Protein AF-0000000082404804 (afdb_homodimer)

Secondary structure (DSSP, 8-state):
--HHHHHHHHHHHHHHHHHHHHHTT-GGG-S-EE-SS-EEE---STT---EESB--TT-SS-SB-TTTHHHHHHT-HHHHHHHHHHHHHHHHHHHHHHHHHHHTTPPPPHHHHHHHHHHHGGGTTSTT--GGG--/--HHHHHHHHHHHHHHHHHHHHHTT-GGG-S-EE-SS-EEE---STT---EESB--TT-SS-SB-TTTHHHHHHT-HHHHHHHHHHHHHHHHHHHHHHHHHHHTTPPPPHHHHHHHHHHHGGGTTSTT--GGG--

Nearest PDB structures (foldseek):
  8d9p-assembly1_A  TM=4.720E-01  e=6.590E+00  synthetic construct
  8b41-assembly1_F  TM=4.162E-01  e=7.863E+00  Mus musculus
  5diz-assembly2_B  TM=4.071E-01  e=8.846E+00  Arabidopsis thaliana
  8d9p-assembly1_A  TM=4.722E-01  e=6.590E+00  synthetic construct
  8b41-assembly1_F  TM=4.164E-01  e=7.863E+00  Mus musculus

Structure (mmCIF, N/CA/C/O backbone):
data_AF-0000000082404804-model_v1
#
loop_
_entity.id
_entity.type
_entity.pdbx_description
1 polymer 'Uncharacterized protein'
#
loop_
_atom_site.group_PDB
_atom_site.id
_atom_site.type_symbol
_atom_site.label_atom_id
_atom_site.label_alt_id
_atom_site.label_comp_id
_atom_site.label_asym_id
_atom_site.label_entity_id
_atom_site.label_seq_id
_atom_site.pdbx_PDB_ins_code
_atom_site.Cartn_x
_atom_site.Cartn_y
_atom_site.Cartn_z
_atom_site.occupancy
_atom_site.B_iso_or_equiv
_atom_site.auth_seq_id
_atom_site.auth_comp_id
_atom_site.auth_asym_id
_atom_site.auth_atom_id
_atom_site.pdbx_PDB_model_num
ATOM 1 N N . MET A 1 1 ? -13.297 -13.742 -15.742 1 82.06 1 MET A N 1
ATOM 2 C CA . MET A 1 1 ? -12.812 -13 -14.578 1 82.06 1 MET A CA 1
ATOM 3 C C . MET A 1 1 ? -13.57 -13.406 -13.32 1 82.06 1 MET A C 1
ATOM 5 O O . MET A 1 1 ? -14.797 -13.508 -13.336 1 82.06 1 MET A O 1
ATOM 9 N N . SER A 1 2 ? -12.797 -13.633 -12.344 1 88.12 2 SER A N 1
ATOM 10 C CA . SER A 1 2 ? -13.406 -14.07 -11.094 1 88.12 2 SER A CA 1
ATOM 11 C C . SER A 1 2 ? -13.961 -12.883 -10.305 1 88.12 2 SER A C 1
ATOM 13 O O . SER A 1 2 ? -13.625 -11.734 -10.594 1 88.12 2 SER A O 1
ATOM 15 N N . ASP A 1 3 ? -14.758 -13.188 -9.32 1 93.69 3 ASP A N 1
ATOM 16 C CA . ASP A 1 3 ? -15.359 -12.148 -8.492 1 93.69 3 ASP A CA 1
ATOM 17 C C . ASP A 1 3 ? -14.289 -11.383 -7.711 1 93.69 3 ASP A C 1
ATOM 19 O O . ASP A 1 3 ? -14.359 -10.156 -7.586 1 93.69 3 ASP A O 1
ATOM 23 N N . VAL A 1 4 ? -13.32 -12.055 -7.246 1 97.5 4 VAL A N 1
ATOM 24 C CA . VAL A 1 4 ? -12.289 -11.391 -6.449 1 97.5 4 VAL A CA 1
ATOM 25 C C . VAL A 1 4 ? -11.438 -10.5 -7.348 1 97.5 4 VAL A C 1
ATOM 27 O O . VAL A 1 4 ? -10.992 -9.43 -6.93 1 97.5 4 VAL A O 1
ATOM 30 N N . THR A 1 5 ? -11.219 -10.961 -8.578 1 97.94 5 THR A N 1
ATOM 31 C CA . THR A 1 5 ? -10.445 -10.141 -9.5 1 97.94 5 THR A CA 1
ATOM 32 C C . THR A 1 5 ? -11.203 -8.852 -9.836 1 97.94 5 THR A C 1
ATOM 34 O O . THR A 1 5 ? -10.609 -7.773 -9.883 1 97.94 5 THR A O 1
ATOM 37 N N . ALA A 1 6 ? -12.461 -8.953 -10.031 1 98.12 6 ALA A N 1
ATOM 38 C CA . ALA A 1 6 ? -13.281 -7.773 -10.297 1 98.12 6 ALA A CA 1
ATOM 39 C C . ALA A 1 6 ? -13.25 -6.812 -9.109 1 98.12 6 ALA A C 1
ATOM 41 O O . ALA A 1 6 ? -13.125 -5.598 -9.289 1 98.12 6 ALA A O 1
ATOM 42 N N . PHE A 1 7 ? -13.375 -7.387 -7.926 1 98.75 7 PHE A N 1
ATOM 43 C CA . PHE A 1 7 ? -13.305 -6.602 -6.703 1 98.75 7 PHE A CA 1
ATOM 44 C C . PHE A 1 7 ? -11.969 -5.875 -6.605 1 98.75 7 PHE A C 1
ATOM 46 O O . PHE A 1 7 ? -11.93 -4.668 -6.344 1 98.75 7 PHE A O 1
ATOM 53 N N . LEU A 1 8 ? -10.906 -6.562 -6.852 1 98.81 8 LEU A N 1
ATOM 54 C CA . LEU A 1 8 ? -9.562 -5.992 -6.75 1 98.81 8 LEU A CA 1
ATOM 55 C C . LEU A 1 8 ? -9.367 -4.887 -7.781 1 98.81 8 LEU A C 1
ATOM 57 O O . LEU A 1 8 ? -8.797 -3.836 -7.465 1 98.81 8 LEU A O 1
ATOM 61 N N . ARG A 1 9 ? -9.828 -5.094 -8.961 1 98.62 9 ARG A N 1
ATOM 62 C CA . ARG A 1 9 ? -9.672 -4.082 -10 1 98.62 9 ARG A CA 1
ATOM 63 C C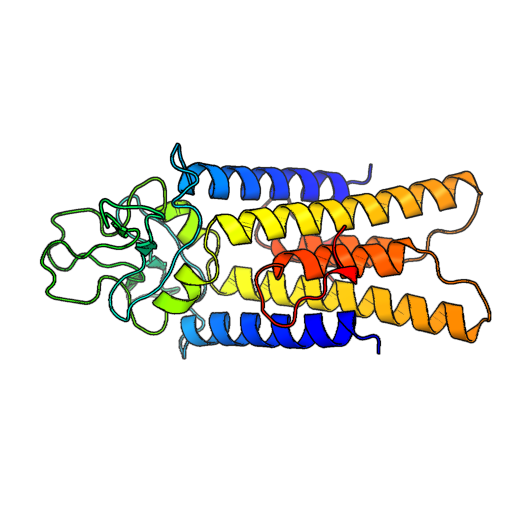 . ARG A 1 9 ? -10.398 -2.795 -9.625 1 98.62 9 ARG A C 1
ATOM 65 O O . ARG A 1 9 ? -9.875 -1.697 -9.812 1 98.62 9 ARG A O 1
ATOM 72 N N . ALA A 1 10 ? -11.562 -2.941 -9.07 1 98.69 10 ALA A N 1
ATOM 73 C CA . ALA A 1 10 ? -12.328 -1.773 -8.641 1 98.69 10 ALA A CA 1
ATOM 74 C C . ALA A 1 10 ? -11.609 -1.028 -7.52 1 98.69 10 ALA A C 1
ATOM 76 O O . ALA A 1 10 ? -11.531 0.203 -7.535 1 98.69 10 ALA A O 1
ATOM 77 N N . ARG A 1 11 ? -11.047 -1.764 -6.543 1 98.75 11 ARG A N 1
ATOM 78 C CA . ARG A 1 11 ? -10.352 -1.151 -5.418 1 98.75 11 ARG A CA 1
ATOM 79 C C . ARG A 1 11 ? -9.062 -0.477 -5.879 1 98.75 11 ARG A C 1
ATOM 81 O O . ARG A 1 11 ? -8.734 0.624 -5.43 1 98.75 11 ARG A O 1
ATOM 88 N N . LEU A 1 12 ? -8.398 -1.122 -6.773 1 98.81 12 LEU A N 1
ATOM 89 C CA . LEU A 1 12 ? -7.145 -0.556 -7.27 1 98.81 12 LEU A CA 1
ATOM 90 C C . LEU A 1 12 ? -7.406 0.699 -8.094 1 98.81 12 LEU A C 1
ATOM 92 O O . LEU A 1 12 ? -6.605 1.639 -8.07 1 98.81 12 LEU A O 1
ATOM 96 N N . ASP A 1 13 ? -8.508 0.704 -8.82 1 98.69 13 ASP A N 1
ATOM 97 C CA . ASP A 1 13 ? -8.93 1.921 -9.508 1 98.69 13 ASP A CA 1
ATOM 98 C C . ASP A 1 13 ? -9.172 3.057 -8.516 1 98.69 13 ASP A C 1
ATOM 100 O O . ASP A 1 13 ? -8.781 4.199 -8.766 1 98.69 13 ASP A O 1
ATOM 104 N N . ASP A 1 14 ? -9.852 2.734 -7.398 1 98.62 14 ASP A N 1
ATOM 105 C CA . ASP A 1 14 ? -10.094 3.727 -6.355 1 98.62 14 ASP A CA 1
ATOM 106 C C . ASP A 1 14 ? -8.773 4.266 -5.797 1 98.62 14 ASP A C 1
ATOM 108 O O . ASP A 1 14 ? -8.609 5.477 -5.645 1 98.62 14 ASP A O 1
ATOM 112 N N . ASP A 1 15 ? -7.879 3.35 -5.508 1 98.62 15 ASP A N 1
ATOM 113 C CA . ASP A 1 15 ? -6.578 3.729 -4.965 1 98.62 15 ASP A CA 1
ATOM 114 C C . ASP A 1 15 ? -5.832 4.652 -5.922 1 98.62 15 ASP A C 1
ATOM 116 O O . ASP A 1 15 ? -5.207 5.625 -5.492 1 98.62 15 ASP A O 1
ATOM 120 N N . GLU A 1 16 ? -5.887 4.328 -7.168 1 98.75 16 GLU A N 1
ATOM 121 C CA . GLU A 1 16 ? -5.223 5.133 -8.188 1 98.75 16 GLU A CA 1
ATOM 122 C C . GLU A 1 16 ? -5.824 6.535 -8.258 1 98.75 16 GLU A C 1
ATOM 124 O O . GLU A 1 16 ? -5.094 7.523 -8.359 1 98.75 16 GLU A O 1
ATOM 129 N N . LYS A 1 17 ? -7.113 6.617 -8.227 1 98.5 17 LYS A N 1
ATOM 130 C CA . LYS A 1 17 ? -7.797 7.906 -8.281 1 98.5 17 LYS A CA 1
ATOM 131 C C . LYS A 1 17 ? -7.418 8.781 -7.09 1 98.5 17 LYS A C 1
ATOM 133 O O . LYS A 1 17 ? -7.176 9.977 -7.246 1 98.5 17 LYS A O 1
ATOM 138 N N . ILE A 1 18 ? -7.359 8.164 -5.941 1 98.31 18 ILE A N 1
ATOM 139 C CA . ILE A 1 18 ? -7.02 8.898 -4.727 1 98.31 18 ILE A CA 1
ATOM 140 C C . ILE A 1 18 ? -5.594 9.438 -4.828 1 98.31 18 ILE A C 1
ATOM 142 O O . ILE A 1 18 ? -5.344 10.609 -4.523 1 98.31 18 ILE A O 1
ATOM 146 N N . ALA A 1 19 ? -4.691 8.641 -5.281 1 98.25 19 ALA A N 1
ATOM 147 C CA . ALA A 1 19 ? -3.305 9.07 -5.43 1 98.25 19 ALA A CA 1
ATOM 148 C C . ALA A 1 19 ? -3.182 10.18 -6.465 1 98.25 19 ALA A C 1
ATOM 150 O O . ALA A 1 19 ? -2.494 11.18 -6.23 1 98.25 19 ALA A O 1
ATOM 151 N N . ASN A 1 20 ? -3.863 10.047 -7.59 1 98.06 20 ASN A N 1
ATOM 152 C CA . ASN A 1 20 ? -3.799 11.047 -8.656 1 98.06 20 ASN A CA 1
ATOM 153 C C . ASN A 1 20 ? -4.414 12.375 -8.211 1 98.06 20 ASN A C 1
ATOM 155 O O . ASN A 1 20 ? -3.953 13.438 -8.625 1 98.06 20 ASN A O 1
ATOM 159 N N . THR A 1 21 ? -5.449 12.281 -7.449 1 97.19 21 THR A N 1
ATOM 160 C CA . THR A 1 21 ? -6.043 13.5 -6.906 1 97.19 21 THR A CA 1
ATOM 161 C C . THR A 1 21 ? -5.043 14.242 -6.027 1 97.19 21 THR A C 1
ATOM 163 O O . THR A 1 21 ? -4.926 15.469 -6.109 1 97.19 21 THR A O 1
ATOM 166 N N . ALA A 1 22 ? -4.312 13.531 -5.25 1 96.19 22 ALA A N 1
ATOM 167 C CA . ALA A 1 22 ? -3.303 14.141 -4.395 1 96.19 22 ALA A CA 1
ATOM 168 C C . ALA A 1 22 ? -2.197 14.789 -5.227 1 96.19 22 ALA A C 1
ATOM 170 O O . ALA A 1 22 ? -1.672 15.844 -4.863 1 96.19 22 ALA A O 1
ATOM 171 N N . ILE A 1 23 ? -1.853 14.195 -6.297 1 94.31 23 ILE A N 1
ATOM 172 C CA . ILE A 1 23 ? -0.822 14.727 -7.184 1 94.31 23 ILE A CA 1
ATOM 173 C C . ILE A 1 23 ? -1.338 15.984 -7.887 1 94.31 23 ILE A C 1
ATOM 175 O O . ILE A 1 23 ? -0.609 16.969 -8.023 1 94.31 23 ILE A O 1
ATOM 179 N N . GLY A 1 24 ? -2.564 15.875 -8.258 1 90.62 24 GLY A N 1
ATOM 180 C CA . GLY A 1 24 ? -3.162 16.984 -8.977 1 90.62 24 GLY A CA 1
ATOM 181 C C . GLY A 1 24 ? -2.512 17.234 -10.328 1 90.62 24 GLY A C 1
ATOM 182 O O . GLY A 1 24 ? -2.271 16.312 -11.094 1 90.62 24 GLY A O 1
ATOM 183 N N . ARG A 1 25 ? -2.316 18.547 -10.617 1 82.38 25 ARG A N 1
ATOM 184 C CA . ARG A 1 25 ? -1.764 18.922 -11.914 1 82.38 25 ARG A CA 1
ATOM 185 C C . ARG A 1 25 ? -0.26 19.156 -11.812 1 82.38 25 ARG A C 1
ATOM 187 O O . ARG A 1 25 ? 0.335 19.766 -12.711 1 82.38 25 ARG A O 1
ATOM 194 N N . GLN A 1 26 ? 0.284 18.656 -10.734 1 84.62 26 GLN A N 1
ATOM 195 C CA . GLN A 1 26 ? 1.706 18.891 -10.508 1 84.62 26 GLN A CA 1
ATOM 196 C C . GLN A 1 26 ? 2.436 17.594 -10.18 1 84.62 26 GLN A C 1
ATOM 198 O O . GLN A 1 26 ? 2.734 17.328 -9.008 1 84.62 26 GLN A O 1
ATOM 203 N N . PRO A 1 27 ? 2.777 16.859 -11.164 1 86.19 27 PRO A N 1
ATOM 204 C CA . PRO A 1 27 ? 3.424 15.562 -10.961 1 86.19 27 PRO A CA 1
ATOM 205 C C . PRO A 1 27 ? 4.734 15.672 -10.18 1 86.19 27 PRO A C 1
ATOM 207 O O . PRO A 1 27 ? 5.141 14.711 -9.516 1 86.19 27 PRO A O 1
ATOM 210 N N . GLU A 1 28 ? 5.258 16.859 -10.203 1 85.25 28 GLU A N 1
ATOM 211 C CA . GLU A 1 28 ? 6.52 17.078 -9.492 1 85.25 28 GLU A CA 1
ATOM 212 C C . GLU A 1 28 ? 6.324 17.016 -7.984 1 85.25 28 GLU A C 1
ATOM 214 O O . GLU A 1 28 ? 7.289 16.891 -7.23 1 85.25 28 GLU A O 1
ATOM 219 N N . TYR A 1 29 ? 5.07 17 -7.555 1 85.94 29 TYR A N 1
ATOM 220 C CA . TYR A 1 29 ? 4.793 17.031 -6.121 1 85.94 29 TYR A CA 1
ATOM 221 C C . TYR A 1 29 ? 4.316 15.664 -5.637 1 85.94 29 TYR A C 1
ATOM 223 O O . TYR A 1 29 ? 3.799 15.539 -4.523 1 85.94 29 TYR A O 1
ATOM 231 N N . ALA A 1 30 ? 4.605 14.664 -6.398 1 93.88 30 ALA A N 1
ATOM 232 C CA . ALA A 1 30 ? 4.078 13.344 -6.062 1 93.88 30 ALA A CA 1
ATOM 233 C C . ALA A 1 30 ? 4.898 12.688 -4.957 1 93.88 30 ALA A C 1
ATOM 235 O O . ALA A 1 30 ? 4.414 11.797 -4.258 1 93.88 30 ALA A O 1
ATOM 236 N N . GLU A 1 31 ? 6.152 13.109 -4.832 1 94.94 31 GLU A N 1
ATOM 237 C CA . GLU A 1 31 ? 7.039 12.562 -3.809 1 94.94 31 GLU A CA 1
ATOM 238 C C . GLU A 1 31 ? 7.07 13.461 -2.574 1 94.94 31 GLU A C 1
ATOM 240 O O . GLU A 1 31 ? 7.211 14.68 -2.691 1 94.94 31 GLU A O 1
ATOM 245 N N . TRP A 1 32 ? 6.871 12.812 -1.422 1 95.88 32 TRP A N 1
ATOM 246 C CA . TRP A 1 32 ? 6.797 13.578 -0.178 1 95.88 32 TRP A CA 1
ATOM 247 C C . TRP A 1 32 ? 7.988 13.266 0.721 1 95.88 32 TRP A C 1
ATOM 249 O O . TRP A 1 32 ? 8.625 12.219 0.584 1 95.88 32 TRP A O 1
ATOM 259 N N . ALA A 1 33 ? 8.289 14.234 1.569 1 94.81 33 ALA A N 1
ATOM 260 C CA . ALA A 1 33 ? 9.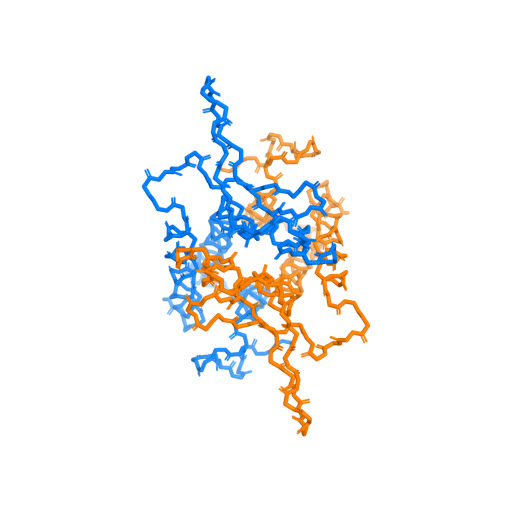328 14.102 2.588 1 94.81 33 ALA A CA 1
ATOM 261 C C . ALA A 1 33 ? 8.883 14.719 3.912 1 94.81 33 ALA A C 1
ATOM 263 O O . ALA A 1 33 ? 7.898 15.461 3.955 1 94.81 33 ALA A O 1
ATOM 264 N N . TYR A 1 34 ? 9.477 14.273 4.98 1 95.06 34 TYR A N 1
ATOM 265 C CA . TYR A 1 34 ? 9.242 14.789 6.324 1 95.06 34 TYR A CA 1
ATOM 266 C C . TYR A 1 34 ? 10.492 15.469 6.875 1 95.06 34 TYR A C 1
ATOM 268 O O . TYR A 1 34 ? 11.586 14.898 6.816 1 95.06 34 TYR A O 1
ATOM 276 N N . ASP A 1 35 ? 10.336 16.688 7.445 1 91.12 35 ASP A N 1
ATOM 277 C CA . ASP A 1 35 ? 11.523 17.422 7.867 1 91.12 35 ASP A CA 1
ATOM 278 C C . ASP A 1 35 ? 11.57 17.562 9.383 1 91.12 35 ASP A C 1
ATOM 280 O O . ASP A 1 35 ? 12.344 18.359 9.914 1 91.12 35 ASP A O 1
ATOM 284 N N . GLY A 1 36 ? 10.758 16.828 10.141 1 91.25 36 GLY A N 1
ATOM 285 C CA . GLY A 1 36 ? 10.727 16.906 11.594 1 91.25 36 GLY A CA 1
ATOM 286 C C . GLY A 1 36 ? 9.539 17.688 12.125 1 91.25 36 GLY A C 1
ATOM 287 O O . GLY A 1 36 ? 9.18 17.578 13.297 1 91.25 36 GLY A O 1
ATOM 288 N N . ASP A 1 37 ? 8.898 18.516 11.227 1 87.94 37 ASP A N 1
ATOM 289 C CA . ASP A 1 37 ? 7.781 19.359 11.633 1 87.94 37 ASP A CA 1
ATOM 290 C C . ASP A 1 37 ? 6.59 19.172 10.695 1 87.94 37 ASP A C 1
ATOM 292 O O . ASP A 1 37 ? 5.441 19.125 11.141 1 87.94 37 ASP A O 1
ATOM 296 N N . GLU A 1 38 ? 6.988 19.078 9.406 1 90.81 38 GLU A N 1
ATOM 297 C CA . GLU A 1 38 ? 5.938 19.031 8.391 1 90.81 38 GLU A CA 1
ATOM 298 C C . GLU A 1 38 ? 6.27 18.031 7.293 1 90.81 38 GLU A C 1
ATOM 300 O O . GLU A 1 38 ? 7.438 17.688 7.098 1 90.81 38 GLU A O 1
ATOM 305 N N . VAL A 1 39 ? 5.215 17.578 6.656 1 94.06 39 VAL A N 1
ATOM 306 C CA . VAL A 1 39 ? 5.359 16.828 5.414 1 94.06 39 VAL A CA 1
ATOM 307 C C . VAL A 1 39 ? 5.246 17.766 4.223 1 94.06 39 VAL A C 1
ATOM 309 O O . VAL A 1 39 ? 4.371 18.641 4.191 1 94.06 39 VAL A O 1
ATOM 312 N N . PHE A 1 40 ? 6.203 17.562 3.295 1 91.12 40 PHE A N 1
ATOM 313 C CA . PHE A 1 40 ? 6.246 18.453 2.143 1 91.12 40 PHE A CA 1
ATOM 314 C C . PHE A 1 40 ? 6.672 17.703 0.889 1 91.12 40 PHE A C 1
ATOM 316 O O . PHE A 1 40 ? 7.164 16.578 0.974 1 91.12 40 PHE A O 1
ATOM 323 N N . ALA A 1 41 ? 6.305 18.281 -0.284 1 91.44 41 ALA A N 1
ATOM 324 C CA . ALA A 1 41 ? 6.84 17.812 -1.563 1 91.44 41 ALA A CA 1
ATOM 325 C C . ALA A 1 41 ? 7.938 18.75 -2.066 1 91.44 41 ALA A C 1
ATOM 327 O O . ALA A 1 41 ? 7.688 19.922 -2.332 1 91.44 41 ALA A O 1
ATOM 328 N N . PRO A 1 42 ? 9.109 18.109 -2.084 1 83.75 42 PRO A N 1
ATOM 329 C CA . PRO A 1 42 ? 10.195 18.969 -2.541 1 83.75 42 PRO A CA 1
ATOM 330 C C . PRO A 1 42 ? 10.062 19.359 -4.016 1 83.75 42 PRO A C 1
ATOM 332 O O . PRO A 1 42 ? 9.531 18.578 -4.812 1 83.75 42 PRO A O 1
ATOM 335 N N . ARG A 1 43 ? 9.969 20.641 -4.422 1 70.56 43 ARG A N 1
ATOM 336 C CA . ARG A 1 43 ? 10.016 21.016 -5.828 1 70.56 43 ARG A CA 1
ATOM 337 C C . ARG A 1 43 ? 11.383 20.75 -6.43 1 70.56 43 ARG A C 1
ATOM 339 O O . ARG A 1 43 ? 12.414 21.016 -5.797 1 70.56 43 ARG A O 1
ATOM 346 N N . LEU A 1 44 ? 11.227 19.812 -7.516 1 58.16 44 LEU A N 1
ATOM 347 C CA . LEU A 1 44 ? 12.398 19.594 -8.359 1 58.16 44 LEU A CA 1
ATOM 348 C C . LEU A 1 44 ? 12.625 20.781 -9.289 1 58.16 44 LEU A C 1
ATOM 350 O O . LEU A 1 44 ? 11.703 21.219 -9.969 1 58.16 44 LEU A O 1
ATOM 354 N N . GLY A 1 45 ? 13.398 21.875 -8.883 1 54.56 45 GLY A N 1
ATOM 355 C CA . GLY A 1 45 ? 13.898 22.953 -9.719 1 54.56 45 GLY A CA 1
ATOM 356 C C . GLY A 1 45 ? 14.336 24.172 -8.93 1 54.56 45 GLY A C 1
ATOM 357 O O . GLY A 1 45 ? 14.453 24.109 -7.703 1 54.56 45 GLY A O 1
ATOM 358 N N . GLU A 1 46 ? 14.562 25.297 -9.703 1 51.47 46 GLU A N 1
ATOM 359 C CA . GLU A 1 46 ? 15.312 26.5 -9.336 1 51.47 46 GLU A CA 1
ATOM 360 C C . GLU A 1 46 ? 14.609 27.266 -8.219 1 51.47 46 GLU A C 1
ATOM 362 O O . GLU A 1 46 ? 15.258 27.984 -7.461 1 51.47 46 GLU A O 1
ATOM 367 N N . ARG A 1 47 ? 13.391 27.359 -8.406 1 53.56 47 ARG A N 1
ATOM 368 C CA . ARG A 1 47 ? 12.773 28.375 -7.559 1 53.56 47 ARG A CA 1
ATOM 369 C C . ARG A 1 47 ? 12.586 27.859 -6.137 1 53.56 47 ARG A C 1
ATOM 371 O O . ARG A 1 47 ? 12.281 28.641 -5.227 1 53.56 47 ARG A O 1
ATOM 378 N N . GLY A 1 48 ? 13.016 26.672 -5.738 1 57.03 48 GLY A N 1
ATOM 379 C CA . GLY A 1 48 ? 13.094 26.203 -4.363 1 57.03 48 GLY A CA 1
ATOM 380 C C . GLY A 1 48 ? 11.734 26.031 -3.715 1 57.03 48 GLY A C 1
ATOM 381 O O . GLY A 1 48 ? 11.633 25.828 -2.504 1 57.03 48 GLY A O 1
ATOM 382 N N . ASP A 1 49 ? 10.547 26.203 -4.465 1 70.38 49 ASP A N 1
ATOM 383 C CA . ASP A 1 49 ? 9.297 26.312 -3.723 1 70.38 49 ASP A CA 1
ATOM 384 C C . ASP A 1 49 ? 8.719 24.938 -3.389 1 70.38 49 ASP A C 1
ATOM 386 O O . ASP A 1 49 ? 8.602 24.094 -4.266 1 70.38 49 ASP A O 1
ATOM 390 N N . ARG A 1 50 ? 8.758 24.578 -2.209 1 77.31 50 ARG A N 1
ATOM 391 C CA . ARG A 1 50 ? 8.188 23.344 -1.704 1 77.31 50 ARG A CA 1
ATOM 392 C C . ARG A 1 50 ? 6.684 23.469 -1.499 1 77.31 50 ARG A C 1
ATOM 394 O O . ARG A 1 50 ? 6.164 24.578 -1.34 1 77.31 50 ARG A O 1
ATOM 401 N N . TRP A 1 51 ? 5.988 22.422 -1.843 1 82.44 51 TRP A N 1
ATOM 402 C CA . TRP A 1 51 ? 4.578 22.312 -1.477 1 82.44 51 TRP A CA 1
ATOM 403 C C . TRP A 1 51 ? 4.418 21.719 -0.084 1 82.44 51 TRP A C 1
ATOM 405 O O . TRP A 1 51 ? 4.887 20.609 0.176 1 82.44 51 TRP A O 1
ATOM 415 N N . ASN A 1 52 ? 3.771 22.469 0.764 1 87.06 52 ASN A N 1
ATOM 416 C CA . ASN A 1 52 ? 3.496 21.938 2.096 1 87.06 52 ASN A CA 1
ATOM 417 C C . ASN A 1 52 ? 2.236 21.078 2.109 1 87.06 52 ASN A C 1
ATOM 419 O O . ASN A 1 52 ? 1.13 21.578 1.917 1 87.06 52 ASN A O 1
ATOM 423 N N . VAL A 1 53 ? 2.426 19.859 2.33 1 90.81 53 VAL A N 1
ATOM 424 C CA . VAL A 1 53 ? 1.315 18.906 2.406 1 90.81 53 VAL A CA 1
ATOM 425 C C . VAL A 1 53 ? 0.567 19.094 3.725 1 90.81 53 VAL A C 1
ATOM 427 O O . VAL A 1 53 ? -0.667 19.109 3.75 1 90.81 53 VAL A O 1
ATOM 430 N N . THR A 1 54 ? 1.369 19.172 4.805 1 91.38 54 THR A N 1
ATOM 431 C CA . THR A 1 54 ? 0.833 19.562 6.105 1 91.38 54 THR A CA 1
ATOM 432 C C . THR A 1 54 ? 1.354 20.922 6.527 1 91.38 54 THR A C 1
ATOM 434 O O . THR A 1 54 ? 2.512 21.266 6.266 1 91.38 54 THR A O 1
ATOM 437 N N . CYS A 1 55 ? 0.392 21.75 7.121 1 84.19 55 CYS A N 1
ATOM 438 C CA . CYS A 1 55 ? 0.825 23.109 7.43 1 84.19 55 CYS A CA 1
ATOM 439 C C . CYS A 1 55 ? 0.244 23.578 8.758 1 84.19 55 CYS A C 1
ATOM 441 O O . CYS A 1 55 ? -0.9 23.266 9.086 1 84.19 55 CYS A O 1
ATOM 443 N N . ASP A 1 56 ? 1.132 24.156 9.492 1 77 56 ASP A N 1
ATOM 444 C CA . ASP A 1 56 ? 0.717 24.969 10.625 1 77 56 ASP A CA 1
ATOM 445 C C . ASP A 1 56 ? 0.872 26.469 10.312 1 77 56 ASP A C 1
ATOM 447 O O . ASP A 1 56 ? 1.991 26.969 10.234 1 77 56 ASP A O 1
ATOM 451 N N . SER A 1 57 ? -0.173 27.172 10.172 1 71 57 SER A N 1
ATOM 452 C CA . SER A 1 57 ? -0.195 28.547 9.719 1 71 57 SER A CA 1
ATOM 453 C C . SER A 1 57 ? 0.606 29.453 10.656 1 71 57 SER A C 1
ATOM 455 O O . SER A 1 57 ? 1.113 30.5 10.242 1 71 57 SER A O 1
ATOM 457 N N . GLU A 1 58 ? 0.774 29.109 11.852 1 68.31 58 GLU A N 1
ATOM 458 C CA . GLU A 1 58 ? 1.436 29.984 12.805 1 68.31 58 GLU A CA 1
ATOM 459 C C . GLU A 1 58 ? 2.877 29.547 13.055 1 68.31 58 GLU A C 1
ATOM 461 O O . GLU A 1 58 ? 3.68 30.312 13.594 1 68.31 58 GLU A O 1
ATOM 466 N N . GLY A 1 59 ? 3.113 28.297 12.555 1 65.31 59 GLY A N 1
ATOM 467 C CA . GLY A 1 59 ? 4.449 27.781 12.805 1 65.31 59 GLY A CA 1
ATOM 468 C C . GLY A 1 59 ? 4.75 27.578 14.281 1 65.31 59 GLY A C 1
ATOM 469 O O . GLY A 1 59 ? 5.91 27.625 14.695 1 65.31 59 GLY A O 1
ATOM 470 N N . LEU A 1 60 ? 3.738 27.562 15.055 1 64.75 60 LEU A N 1
ATOM 471 C CA . LEU A 1 60 ? 3.916 27.469 16.5 1 64.75 60 LEU A CA 1
ATOM 472 C C . LEU A 1 60 ? 4.105 26.016 16.938 1 64.75 60 LEU A C 1
ATOM 474 O O . LEU A 1 60 ? 4.727 25.734 17.953 1 64.75 60 LEU A O 1
ATOM 478 N N . ARG A 1 61 ? 3.518 25.094 16.25 1 71.69 61 ARG A N 1
ATOM 479 C CA . ARG A 1 61 ? 3.623 23.672 16.531 1 71.69 61 ARG A CA 1
ATOM 480 C C . ARG A 1 61 ? 3.883 22.859 15.266 1 71.69 61 ARG A C 1
ATOM 482 O O . ARG A 1 61 ? 3.645 23.359 14.156 1 71.69 61 ARG A O 1
ATOM 489 N N . PRO A 1 62 ? 4.383 21.719 15.547 1 75.5 62 PRO A N 1
ATOM 490 C CA . PRO A 1 62 ? 4.48 20.859 14.359 1 75.5 62 PRO A CA 1
ATOM 491 C C . PRO A 1 62 ? 3.123 20.578 13.727 1 75.5 62 PRO A C 1
ATOM 493 O O . PRO A 1 62 ? 2.139 20.359 14.438 1 75.5 62 PRO A O 1
ATOM 496 N N . ALA A 1 63 ? 3.068 20.703 12.469 1 86.56 63 ALA A N 1
ATOM 497 C CA . ALA A 1 63 ? 1.835 20.438 11.734 1 86.56 63 ALA A CA 1
ATOM 498 C C . ALA A 1 63 ? 1.461 18.953 11.812 1 86.56 63 ALA A C 1
ATOM 500 O O . ALA A 1 63 ? 0.323 18.578 11.516 1 86.56 63 ALA A O 1
ATOM 501 N N . VAL A 1 64 ? 2.469 18.078 12.148 1 91.19 64 VAL A N 1
ATOM 502 C CA . VAL A 1 64 ? 2.268 16.641 12.297 1 91.19 64 VAL A CA 1
ATOM 503 C C . VAL A 1 64 ? 3.18 16.109 13.398 1 91.19 64 VAL A C 1
ATOM 505 O O . VAL A 1 64 ? 4.305 16.578 13.562 1 91.19 64 VAL A O 1
ATOM 508 N N . GLU A 1 65 ? 2.625 15.18 14.203 1 84.31 65 GLU A N 1
ATOM 509 C CA . GLU A 1 65 ? 3.455 14.578 15.242 1 84.31 65 GLU A CA 1
ATOM 510 C C . GLU A 1 65 ? 4.59 13.758 14.633 1 84.31 65 GLU A C 1
ATOM 512 O O . GLU A 1 65 ? 4.453 13.219 13.531 1 84.31 65 GLU A O 1
ATOM 517 N N . GLU A 1 66 ? 5.617 13.625 15.398 1 89.88 66 GLU A N 1
ATOM 518 C CA . GLU A 1 66 ? 6.824 12.938 14.953 1 89.88 66 GLU A CA 1
ATOM 519 C C . GLU A 1 66 ? 6.523 11.484 14.586 1 89.88 66 GLU A C 1
ATOM 521 O O . GLU A 1 66 ? 7.133 10.93 13.664 1 89.88 66 GLU A O 1
ATOM 526 N N . LYS A 1 67 ? 5.613 10.875 15.258 1 92.31 67 LYS A N 1
ATOM 527 C CA . LYS A 1 67 ? 5.316 9.477 14.992 1 92.31 67 LYS A CA 1
ATOM 528 C C . LYS A 1 67 ? 4.547 9.305 13.688 1 92.31 67 LYS A C 1
ATOM 530 O O . LYS A 1 67 ? 4.648 8.273 13.031 1 92.31 67 LYS A O 1
ATOM 535 N N . ASP A 1 68 ? 3.832 10.32 13.242 1 94.62 68 ASP A N 1
ATOM 536 C CA . ASP A 1 68 ? 2.941 10.195 12.094 1 94.62 68 ASP A CA 1
ATOM 537 C C . ASP A 1 68 ? 3.621 10.68 10.812 1 94.62 68 ASP A C 1
ATOM 539 O O . ASP A 1 68 ? 3.324 10.195 9.719 1 94.62 68 ASP A O 1
ATOM 543 N N . GLY A 1 69 ? 4.523 11.672 10.953 1 95.31 69 GLY A N 1
ATOM 544 C CA . GLY A 1 69 ? 5.141 12.344 9.812 1 95.31 69 GLY A CA 1
ATOM 545 C C . GLY A 1 69 ? 5.816 11.383 8.852 1 95.31 69 GLY A C 1
ATOM 546 O O . GLY A 1 69 ? 5.496 11.359 7.66 1 95.31 69 GLY A O 1
ATOM 547 N N . PRO A 1 70 ? 6.68 10.547 9.391 1 97.25 70 PRO A N 1
ATOM 548 C CA . PRO A 1 70 ? 7.367 9.594 8.516 1 97.25 70 PRO A CA 1
ATOM 549 C C . PRO A 1 70 ? 6.402 8.641 7.809 1 97.25 70 PRO A C 1
ATOM 551 O O . PRO A 1 70 ? 6.637 8.266 6.656 1 97.25 70 PRO A O 1
ATOM 554 N N . HIS A 1 71 ? 5.359 8.258 8.438 1 98.19 71 HIS A N 1
ATOM 555 C CA . HIS A 1 71 ? 4.375 7.367 7.82 1 98.19 71 HIS A CA 1
ATOM 556 C C . HIS A 1 71 ? 3.686 8.047 6.641 1 98.19 71 HIS A C 1
ATOM 558 O O . HIS A 1 71 ? 3.545 7.445 5.574 1 98.19 71 HIS A O 1
ATOM 564 N N . ILE A 1 72 ? 3.277 9.297 6.883 1 97.81 72 ILE A N 1
ATOM 565 C CA . ILE A 1 72 ? 2.611 10.047 5.82 1 97.81 72 ILE A CA 1
ATOM 566 C C . ILE A 1 72 ? 3.561 10.211 4.633 1 97.81 72 ILE A C 1
ATOM 568 O O . ILE A 1 72 ? 3.182 9.953 3.488 1 97.81 72 ILE A O 1
ATOM 572 N N . ALA A 1 73 ? 4.77 10.586 4.926 1 97.38 73 ALA A N 1
ATOM 573 C CA . ALA A 1 73 ? 5.758 10.773 3.869 1 97.38 73 ALA A CA 1
ATOM 574 C C . ALA A 1 73 ? 6.035 9.469 3.137 1 97.38 73 ALA A C 1
ATOM 576 O O . ALA A 1 73 ? 6.188 9.453 1.912 1 97.38 73 ALA A O 1
ATOM 577 N N . HIS A 1 74 ? 6.07 8.383 3.861 1 98.12 74 HIS A N 1
ATOM 578 C CA . HIS A 1 74 ? 6.367 7.062 3.318 1 98.12 74 HIS A CA 1
ATOM 579 C C . HIS A 1 74 ? 5.305 6.625 2.316 1 98.12 74 HIS A C 1
ATOM 581 O O . HIS A 1 74 ? 5.605 5.895 1.367 1 98.12 74 HIS A O 1
ATOM 587 N N . HIS A 1 75 ? 4.098 7.039 2.494 1 98.31 75 HIS A N 1
ATOM 588 C CA . HIS A 1 75 ? 2.988 6.645 1.634 1 98.31 75 HIS A CA 1
ATOM 589 C C . HIS A 1 75 ? 2.598 7.773 0.686 1 98.31 75 HIS A C 1
ATOM 591 O O . HIS A 1 75 ? 1.41 8.008 0.452 1 98.31 75 HIS A O 1
ATOM 597 N N . ASP A 1 76 ? 3.646 8.508 0.159 1 97.75 76 ASP A N 1
ATOM 598 C CA . ASP A 1 76 ? 3.393 9.586 -0.79 1 97.75 76 ASP A CA 1
ATOM 599 C C . ASP A 1 76 ? 2.684 9.07 -2.039 1 97.75 76 ASP A C 1
ATOM 601 O O . ASP A 1 76 ? 2.646 7.859 -2.279 1 97.75 76 ASP A O 1
ATOM 605 N N . PRO A 1 77 ? 2.117 9.93 -2.828 1 97.81 77 PRO A N 1
ATOM 606 C CA . PRO A 1 77 ? 1.319 9.5 -3.98 1 97.81 77 PRO A CA 1
ATOM 607 C C . PRO A 1 77 ? 2.145 8.75 -5.023 1 97.81 77 PRO A C 1
ATOM 609 O O . PRO A 1 77 ? 1.639 7.828 -5.668 1 97.81 77 PRO A O 1
ATOM 612 N N . ALA A 1 78 ? 3.369 9.094 -5.219 1 97.5 78 ALA A N 1
ATOM 613 C CA . ALA A 1 78 ? 4.203 8.375 -6.18 1 97.5 78 ALA A CA 1
ATOM 614 C C . ALA A 1 78 ? 4.344 6.902 -5.789 1 97.5 78 ALA A C 1
ATOM 616 O O . ALA A 1 78 ? 4.207 6.012 -6.633 1 97.5 78 ALA A O 1
ATOM 617 N N . ARG A 1 79 ? 4.613 6.672 -4.547 1 98.25 79 ARG A N 1
ATOM 618 C CA . ARG A 1 79 ? 4.73 5.301 -4.059 1 98.25 79 ARG A CA 1
ATOM 619 C C . ARG A 1 79 ? 3.398 4.566 -4.168 1 98.25 79 ARG A C 1
ATOM 621 O O . ARG A 1 79 ? 3.363 3.383 -4.512 1 98.25 79 ARG A O 1
ATOM 628 N N . ALA A 1 80 ? 2.355 5.258 -3.803 1 98.56 80 ALA A N 1
ATOM 629 C CA . ALA A 1 80 ? 1.029 4.656 -3.906 1 98.56 80 ALA A CA 1
ATOM 630 C C . ALA A 1 80 ? 0.745 4.199 -5.336 1 98.56 80 ALA A C 1
ATOM 632 O O . ALA A 1 80 ? 0.171 3.127 -5.547 1 98.56 80 ALA A O 1
ATOM 633 N N . LEU A 1 81 ? 1.182 4.977 -6.32 1 98.5 81 LEU A N 1
ATOM 634 C CA . LEU A 1 81 ? 0.95 4.609 -7.715 1 98.5 81 LEU A CA 1
ATOM 635 C C . LEU A 1 81 ? 1.808 3.412 -8.109 1 98.5 81 LEU A C 1
ATOM 637 O O . LEU A 1 81 ? 1.36 2.545 -8.867 1 98.5 81 LEU A O 1
ATOM 641 N N . ARG A 1 82 ? 3.025 3.328 -7.617 1 98.44 82 ARG A N 1
ATOM 642 C CA . ARG A 1 82 ? 3.84 2.141 -7.859 1 98.44 82 ARG A CA 1
ATOM 643 C C . ARG A 1 82 ? 3.193 0.901 -7.246 1 98.44 82 ARG A C 1
ATOM 645 O O . ARG A 1 82 ? 3.209 -0.174 -7.848 1 98.44 82 ARG A O 1
ATOM 652 N N . ASP A 1 83 ? 2.65 1.095 -6.055 1 98.88 83 ASP A N 1
ATOM 653 C CA . ASP A 1 83 ? 1.991 -0.014 -5.367 1 98.88 83 ASP A CA 1
ATOM 654 C C . ASP A 1 83 ? 0.775 -0.5 -6.152 1 98.88 83 ASP A C 1
ATOM 656 O O . ASP A 1 83 ? 0.555 -1.706 -6.281 1 98.88 83 ASP A O 1
ATOM 660 N N . VAL A 1 84 ? -0.012 0.427 -6.664 1 98.88 84 VAL A N 1
ATOM 661 C CA . VAL A 1 84 ? -1.168 0.081 -7.48 1 98.88 84 VAL A CA 1
ATOM 662 C C . VAL A 1 84 ? -0.713 -0.694 -8.719 1 98.88 84 VAL A C 1
ATOM 664 O O . VAL A 1 84 ? -1.276 -1.743 -9.039 1 98.88 84 VAL A O 1
ATOM 667 N N . ALA A 1 85 ? 0.293 -0.229 -9.336 1 98.75 85 ALA A N 1
ATOM 668 C CA . ALA A 1 85 ? 0.808 -0.892 -10.531 1 98.75 85 ALA A CA 1
ATOM 669 C C . ALA A 1 85 ? 1.309 -2.297 -10.211 1 98.75 85 ALA A C 1
ATOM 671 O O . ALA A 1 85 ? 1.078 -3.236 -10.977 1 98.75 85 ALA A O 1
ATOM 672 N N . ALA A 1 86 ? 2.01 -2.395 -9.133 1 98.81 86 ALA A N 1
ATOM 673 C CA . ALA A 1 86 ? 2.523 -3.693 -8.703 1 98.81 86 ALA A CA 1
ATOM 674 C C . ALA A 1 86 ? 1.388 -4.688 -8.484 1 98.81 86 ALA A C 1
ATOM 676 O O . ALA A 1 86 ? 1.438 -5.812 -8.984 1 98.81 86 ALA A O 1
ATOM 677 N N . LYS A 1 87 ? 0.376 -4.316 -7.797 1 98.88 87 LYS A N 1
ATOM 678 C CA . LYS A 1 87 ? -0.75 -5.195 -7.504 1 98.88 87 LYS A CA 1
ATOM 679 C C . LYS A 1 87 ? -1.529 -5.531 -8.773 1 98.88 87 LYS A C 1
ATOM 681 O O . LYS A 1 87 ? -2.012 -6.656 -8.93 1 98.88 87 LYS A O 1
ATOM 686 N N . CYS A 1 88 ? -1.627 -4.559 -9.633 1 98.88 88 CYS A N 1
ATOM 687 C CA . CYS A 1 88 ? -2.223 -4.848 -10.93 1 98.88 88 CYS A CA 1
ATOM 688 C C . CYS A 1 88 ? -1.435 -5.926 -11.664 1 98.88 88 CYS A C 1
ATOM 690 O O . CYS A 1 88 ? -2.02 -6.832 -12.258 1 98.88 88 CYS A O 1
ATOM 692 N N . GLY A 1 89 ? -0.153 -5.789 -11.594 1 98.75 89 GLY A N 1
ATOM 693 C CA . GLY A 1 89 ? 0.692 -6.809 -12.195 1 98.75 89 GLY A CA 1
ATOM 694 C C . GLY A 1 89 ? 0.488 -8.188 -11.602 1 98.75 89 GLY A C 1
ATOM 695 O O . GLY A 1 89 ? 0.39 -9.18 -12.328 1 98.75 89 GLY A O 1
ATOM 696 N N . VAL A 1 90 ? 0.373 -8.242 -10.328 1 98.75 90 VAL A N 1
ATOM 697 C CA . VAL A 1 90 ? 0.156 -9.516 -9.648 1 98.75 90 VAL A CA 1
ATOM 698 C C . VAL A 1 90 ? -1.185 -10.109 -10.078 1 98.75 90 VAL A C 1
ATOM 700 O O . VAL A 1 90 ? -1.27 -11.297 -10.406 1 98.75 90 VAL A O 1
ATOM 703 N N . VAL A 1 91 ? -2.213 -9.305 -10.102 1 98.75 91 VAL A N 1
ATOM 704 C CA . VAL A 1 91 ? -3.545 -9.75 -10.492 1 98.75 91 VAL A CA 1
ATOM 705 C C . VAL A 1 91 ? -3.514 -10.281 -11.922 1 98.75 91 VAL A C 1
ATOM 707 O O . VAL A 1 91 ? -4.062 -11.352 -12.211 1 98.75 91 VAL A O 1
ATOM 710 N N . ARG A 1 92 ? -2.826 -9.594 -12.773 1 98 92 ARG A N 1
ATOM 711 C CA . ARG A 1 92 ? -2.719 -10.016 -14.164 1 98 92 ARG A CA 1
ATOM 712 C C . ARG A 1 92 ? -2.008 -11.359 -14.281 1 98 92 ARG A C 1
ATOM 714 O O . ARG A 1 92 ? -2.434 -12.227 -15.047 1 98 92 ARG A O 1
ATOM 721 N N . GLU A 1 93 ? -0.924 -11.531 -13.57 1 98 93 GLU A N 1
ATOM 722 C CA . GLU A 1 93 ? -0.185 -12.789 -13.602 1 98 93 GLU A CA 1
ATOM 723 C C . GLU A 1 93 ? -1.06 -13.953 -13.141 1 98 93 GLU A C 1
ATOM 725 O O . GLU A 1 93 ? -1.054 -15.023 -13.766 1 98 93 GLU A O 1
ATOM 730 N N . MET A 1 94 ? -1.798 -13.742 -12.109 1 98.06 94 MET A N 1
ATOM 731 C CA . MET A 1 94 ? -2.633 -14.812 -11.578 1 98.06 94 MET A CA 1
ATOM 732 C C . MET A 1 94 ? -3.748 -15.172 -12.555 1 98.06 94 MET A C 1
ATOM 734 O O . MET A 1 94 ? -4.016 -16.359 -12.789 1 98.06 94 MET A O 1
ATOM 738 N N . GLU A 1 95 ? -4.348 -14.195 -13.125 1 97.12 95 GLU A N 1
ATOM 739 C CA . GLU A 1 95 ? -5.43 -14.445 -14.07 1 97.12 95 GLU A CA 1
ATOM 740 C C . GLU A 1 95 ? -4.914 -15.148 -15.32 1 97.12 95 GLU A C 1
ATOM 742 O O . GLU A 1 95 ? -5.559 -16.062 -15.836 1 97.12 95 GLU A O 1
ATOM 747 N N . ALA A 1 96 ? -3.795 -14.719 -15.773 1 96.62 96 ALA A N 1
ATOM 748 C CA . ALA A 1 96 ? -3.195 -15.344 -16.953 1 96.62 96 ALA A CA 1
ATOM 749 C C . ALA A 1 96 ? -2.828 -16.797 -16.656 1 96.62 96 ALA A C 1
ATOM 751 O O . ALA A 1 96 ? -3.07 -17.688 -17.484 1 96.62 96 ALA A O 1
ATOM 752 N N . ALA A 1 97 ? -2.256 -17.047 -15.531 1 95.75 97 ALA A N 1
ATOM 753 C CA . ALA A 1 97 ? -1.896 -18.406 -15.141 1 95.75 97 ALA A CA 1
ATOM 754 C C . ALA A 1 97 ? -3.133 -19.297 -15.055 1 95.75 97 ALA A C 1
ATOM 756 O O . ALA A 1 97 ? -3.135 -20.422 -15.555 1 95.75 97 ALA A O 1
ATOM 757 N N . ARG A 1 98 ? -4.137 -18.781 -14.469 1 95.25 98 ARG A N 1
ATOM 758 C CA . ARG A 1 98 ? -5.387 -19.531 -14.344 1 95.25 98 ARG A CA 1
ATOM 759 C C . ARG A 1 98 ? -5.957 -19.875 -15.711 1 95.25 98 ARG A C 1
ATOM 761 O O . ARG A 1 98 ? -6.293 -21.031 -15.977 1 95.25 98 ARG A O 1
ATOM 768 N N . THR A 1 99 ? -6.035 -18.906 -16.547 1 95.38 99 THR A N 1
ATOM 769 C CA . THR A 1 99 ? -6.586 -19.094 -17.875 1 95.38 99 THR A CA 1
ATOM 770 C C . THR A 1 99 ? -5.77 -20.125 -18.656 1 95.38 99 THR A C 1
ATOM 772 O O . THR A 1 99 ? -6.332 -21.031 -19.281 1 95.38 99 THR A O 1
ATOM 775 N N . ASN A 1 100 ? -4.473 -20 -18.609 1 94.81 100 ASN A N 1
ATOM 776 C CA . ASN A 1 100 ? -3.576 -20.922 -19.297 1 94.81 100 ASN A CA 1
ATOM 777 C C . ASN A 1 100 ? -3.775 -22.359 -18.828 1 94.81 100 ASN A C 1
ATOM 779 O O . ASN A 1 100 ? -3.852 -23.281 -19.641 1 94.81 100 ASN A O 1
ATOM 783 N N . LEU A 1 101 ? -3.867 -22.562 -17.578 1 93.56 101 LEU A N 1
ATOM 784 C CA . LEU A 1 101 ? -4.047 -23.891 -17 1 93.56 101 LEU A CA 1
ATOM 785 C C . LEU A 1 101 ? -5.418 -24.469 -17.359 1 93.56 101 LEU A C 1
ATOM 787 O O . LEU A 1 101 ? -5.531 -25.625 -17.766 1 93.56 101 LEU A O 1
ATOM 791 N N . GLU A 1 102 ? -6.395 -23.672 -17.266 1 94.44 102 GLU A N 1
ATOM 792 C CA . GLU A 1 102 ? -7.75 -24.109 -17.594 1 94.44 102 GLU A CA 1
ATOM 793 C C . GLU A 1 102 ? -7.855 -24.516 -19.062 1 94.44 102 GLU A C 1
ATOM 795 O O . GLU A 1 102 ? -8.484 -25.531 -19.375 1 94.44 102 GLU A O 1
ATOM 800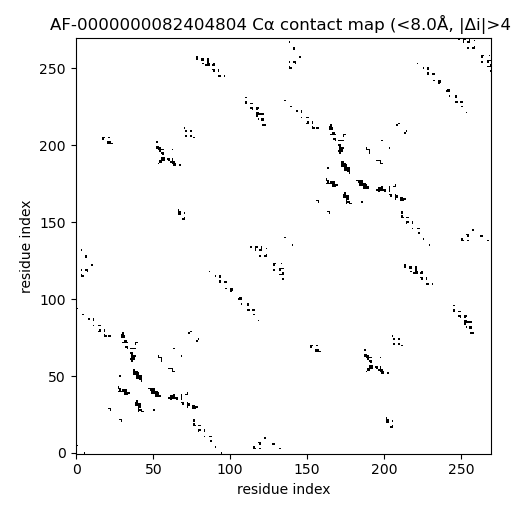 N N . GLU A 1 103 ? -7.293 -23.797 -19.906 1 95.56 103 GLU A N 1
ATOM 801 C CA . GLU A 1 103 ? -7.332 -24.078 -21.344 1 95.56 103 GLU A CA 1
ATOM 802 C C . GLU A 1 103 ? -6.625 -25.391 -21.656 1 95.56 103 GLU A C 1
ATOM 804 O O . GLU A 1 103 ? -6.961 -26.062 -22.641 1 95.56 103 GLU A O 1
ATOM 809 N N . ARG A 1 104 ? -5.66 -25.781 -20.891 1 95 104 ARG A N 1
ATOM 810 C CA . ARG A 1 104 ? -4.879 -27 -21.109 1 95 104 ARG A CA 1
ATOM 811 C C . ARG A 1 104 ? -5.484 -28.188 -20.359 1 95 104 ARG A C 1
ATOM 813 O O . ARG A 1 104 ? -4.949 -29.297 -20.391 1 95 104 ARG A O 1
ATOM 820 N N . GLY A 1 105 ? -6.547 -27.891 -19.625 1 94.25 105 GLY A N 1
ATOM 821 C CA . GLY A 1 105 ? -7.223 -28.938 -18.875 1 94.25 105 GLY A CA 1
ATOM 822 C C . GLY A 1 105 ? -6.48 -29.344 -17.625 1 94.25 105 GLY A C 1
ATOM 823 O O . GLY A 1 105 ? -6.613 -30.484 -17.156 1 94.25 105 GLY A O 1
ATOM 824 N N . ILE A 1 106 ? -5.605 -28.484 -17.156 1 91.69 106 ILE A N 1
ATOM 825 C CA . ILE A 1 106 ? -4.836 -28.75 -15.938 1 91.69 106 ILE A CA 1
ATOM 826 C C . ILE A 1 106 ? -5.539 -28.125 -14.734 1 91.69 106 ILE A C 1
ATOM 828 O O . ILE A 1 106 ? -6.07 -27.016 -14.828 1 91.69 106 ILE A O 1
ATOM 832 N N . ASN A 1 107 ? -5.504 -28.797 -13.688 1 93 107 ASN A N 1
ATOM 833 C CA . ASN A 1 107 ? -6.09 -28.266 -12.461 1 93 107 ASN A CA 1
ATOM 834 C C . ASN A 1 107 ? -5.363 -27 -11.992 1 93 107 ASN A C 1
ATOM 836 O O . ASN A 1 107 ? -4.133 -26.969 -11.938 1 93 107 ASN A O 1
ATOM 840 N N . VAL A 1 108 ? -6.133 -26.031 -11.602 1 91.81 108 VAL A N 1
ATOM 841 C CA . VAL A 1 108 ? -5.57 -24.766 -11.125 1 91.81 108 VAL A CA 1
ATOM 842 C C . VAL A 1 108 ? -5.129 -24.906 -9.672 1 91.81 108 VAL A C 1
ATOM 844 O O . VAL A 1 108 ? -5.953 -25.188 -8.797 1 91.81 108 VAL A O 1
ATOM 847 N N . PRO A 1 109 ? -3.881 -24.688 -9.461 1 92.81 109 PRO A N 1
ATOM 848 C CA . PRO A 1 109 ? -3.434 -24.766 -8.07 1 92.81 109 PRO A CA 1
ATOM 849 C C . PRO A 1 109 ? -4.082 -23.719 -7.176 1 92.81 109 PRO A C 1
ATOM 851 O O . PRO A 1 109 ? -4.332 -22.594 -7.621 1 92.81 109 PRO A O 1
ATOM 854 N N . PHE A 1 110 ? -4.137 -23.953 -5.895 1 92.94 110 PHE A N 1
ATOM 855 C CA . PHE A 1 110 ? -4.879 -23.109 -4.961 1 92.94 110 PHE A CA 1
ATOM 856 C C . PHE A 1 110 ? -4.117 -21.812 -4.676 1 92.94 110 PHE A C 1
ATOM 858 O O . PHE A 1 110 ? -4.727 -20.781 -4.383 1 92.94 110 PHE A O 1
ATOM 865 N N . PHE A 1 111 ? -2.807 -21.906 -4.812 1 95.12 111 PHE A N 1
ATOM 866 C CA . PHE A 1 111 ? -2.031 -20.734 -4.453 1 95.12 111 PHE A CA 1
ATOM 867 C C . PHE A 1 111 ? -2.379 -19.562 -5.359 1 95.12 111 PHE A C 1
ATOM 869 O O . PHE A 1 111 ? -2.184 -18.406 -4.988 1 95.12 111 PHE A O 1
ATOM 876 N N . ILE A 1 112 ? -2.9 -19.766 -6.547 1 96.06 112 ILE A N 1
ATOM 877 C CA . ILE A 1 112 ? -3.338 -18.672 -7.422 1 96.06 112 ILE A CA 1
ATOM 878 C C . ILE A 1 112 ? -4.508 -17.938 -6.781 1 96.06 112 ILE A C 1
ATOM 880 O O . ILE A 1 112 ? -4.492 -16.703 -6.68 1 96.06 112 ILE A O 1
ATOM 884 N N . THR A 1 113 ? -5.441 -18.719 -6.27 1 96.06 113 THR A N 1
ATOM 885 C CA . THR A 1 113 ? -6.605 -18.141 -5.598 1 96.06 113 THR A CA 1
ATOM 886 C C . THR A 1 113 ? -6.195 -17.469 -4.289 1 96.06 113 THR A C 1
ATOM 888 O O . THR A 1 113 ? -6.637 -16.359 -3.996 1 96.06 113 THR A O 1
ATOM 891 N N . TRP A 1 114 ? -5.348 -18.078 -3.555 1 97.25 114 TRP A N 1
ATOM 892 C CA . TRP A 1 114 ? -4.902 -17.547 -2.275 1 97.25 114 TRP A CA 1
ATOM 893 C C . TRP A 1 114 ? -4.156 -16.234 -2.473 1 97.25 114 TRP A C 1
ATOM 895 O O . TRP A 1 114 ? -4.277 -15.312 -1.658 1 97.25 114 TRP A O 1
ATOM 905 N N . THR A 1 115 ? -3.393 -16.141 -3.496 1 98.38 115 THR A N 1
ATOM 906 C CA . THR A 1 115 ? -2.674 -14.914 -3.807 1 98.38 115 THR A CA 1
ATOM 907 C C . THR A 1 115 ? -3.646 -13.75 -3.984 1 98.38 115 THR A C 1
ATOM 909 O O . THR A 1 115 ? -3.455 -12.68 -3.404 1 98.38 115 THR A O 1
ATOM 912 N N . LEU A 1 116 ? -4.711 -13.984 -4.703 1 98.56 116 LEU A N 1
ATOM 913 C CA . LEU A 1 116 ? -5.715 -12.945 -4.922 1 98.56 116 LEU A CA 1
ATOM 914 C C . LEU A 1 116 ? -6.453 -12.625 -3.629 1 98.56 116 LEU A C 1
ATOM 916 O O . LEU A 1 116 ? -6.777 -11.461 -3.371 1 98.56 116 LEU A O 1
ATOM 920 N N . TRP A 1 117 ? -6.652 -13.633 -2.846 1 98.62 117 TRP A N 1
ATOM 921 C CA . TRP A 1 117 ? -7.348 -13.414 -1.581 1 98.62 117 TRP A CA 1
ATOM 922 C C . TRP A 1 117 ? -6.477 -12.633 -0.608 1 98.62 117 TRP A C 1
ATOM 924 O O . TRP A 1 117 ? -6.977 -11.789 0.145 1 98.62 117 TRP A O 1
ATOM 934 N N . HIS A 1 118 ? -5.172 -12.867 -0.608 1 98.69 118 HIS A N 1
ATOM 935 C CA . HIS A 1 118 ? -4.266 -12.047 0.192 1 98.69 118 HIS A CA 1
ATOM 936 C C . HIS A 1 118 ? -4.375 -10.578 -0.184 1 98.69 118 HIS A C 1
ATOM 938 O O . HIS A 1 118 ? -4.504 -9.719 0.691 1 98.69 118 HIS A O 1
ATOM 944 N N . LEU A 1 119 ? -4.391 -10.289 -1.481 1 98.81 119 LEU A N 1
ATOM 945 C CA . LEU A 1 119 ? -4.496 -8.898 -1.918 1 98.81 119 LEU A CA 1
ATOM 946 C C . LEU A 1 119 ? -5.84 -8.305 -1.519 1 98.81 119 LEU A C 1
ATOM 948 O O . LEU A 1 119 ? -5.918 -7.137 -1.134 1 98.81 119 LEU A O 1
ATOM 952 N N . ALA A 1 120 ? -6.887 -9.133 -1.583 1 98.81 120 ALA A N 1
ATOM 953 C CA . ALA A 1 120 ? -8.227 -8.641 -1.253 1 98.81 120 ALA A CA 1
ATOM 954 C C . ALA A 1 120 ? -8.32 -8.266 0.222 1 98.81 120 ALA A C 1
ATOM 956 O O . ALA A 1 120 ? -9.078 -7.359 0.59 1 98.81 120 ALA A O 1
ATOM 957 N N . ALA A 1 121 ? -7.551 -8.922 1.048 1 98.62 121 ALA A N 1
ATOM 958 C CA . ALA A 1 121 ? -7.621 -8.727 2.494 1 98.62 121 ALA A CA 1
ATOM 959 C C . ALA A 1 121 ? -7.242 -7.301 2.877 1 98.62 121 ALA A C 1
ATOM 961 O O . ALA A 1 121 ? -7.586 -6.832 3.965 1 98.62 121 ALA A O 1
ATOM 962 N N . VAL A 1 122 ? -6.531 -6.578 2.016 1 98.56 122 VAL A N 1
ATOM 963 C CA . VAL A 1 122 ? -6.199 -5.176 2.244 1 98.56 122 VAL A CA 1
ATOM 964 C C . VAL A 1 122 ? -7.48 -4.359 2.408 1 98.56 122 VAL A C 1
ATOM 966 O O . VAL A 1 122 ? -7.508 -3.381 3.16 1 98.56 122 VAL A O 1
ATOM 969 N N . TYR A 1 123 ? -8.523 -4.844 1.791 1 98.44 123 TYR A N 1
ATOM 970 C CA . TYR A 1 123 ? -9.789 -4.117 1.726 1 98.44 123 TYR A CA 1
ATOM 971 C C . TYR A 1 123 ? -10.867 -4.812 2.551 1 98.44 123 TYR A C 1
ATOM 973 O O . TYR A 1 123 ? -12.047 -4.75 2.217 1 98.44 123 TYR A O 1
ATOM 981 N N . SER A 1 124 ? -10.469 -5.527 3.568 1 97.88 124 SER A N 1
ATOM 982 C CA . SER A 1 124 ? -11.391 -6.328 4.363 1 97.88 124 SER A CA 1
ATOM 983 C C . SER A 1 124 ? -12.453 -5.457 5.031 1 97.88 124 SER A C 1
ATOM 985 O O . SER A 1 124 ? -13.492 -5.953 5.457 1 97.88 124 SER A O 1
ATOM 987 N N . ASP A 1 125 ? -12.203 -4.172 5.133 1 95.5 125 ASP A N 1
ATOM 988 C CA . ASP A 1 125 ? -13.164 -3.266 5.758 1 95.5 125 ASP A CA 1
ATOM 989 C C . ASP A 1 125 ? -14.141 -2.711 4.727 1 95.5 125 ASP A C 1
ATOM 991 O O . ASP A 1 125 ? -15.07 -1.978 5.078 1 95.5 125 ASP A O 1
ATOM 995 N N . HIS A 1 126 ? -13.93 -2.936 3.52 1 97.62 126 HIS A N 1
ATOM 996 C CA . HIS A 1 126 ? -14.82 -2.438 2.473 1 97.62 126 HIS A CA 1
ATOM 997 C C . HIS A 1 126 ? -16.141 -3.199 2.457 1 97.62 126 HIS A C 1
ATOM 999 O O . HIS A 1 126 ? -16.156 -4.418 2.645 1 97.62 126 HIS A O 1
ATOM 1005 N N . PRO A 1 127 ? -17.266 -2.584 2.15 1 97.5 127 PRO A N 1
ATOM 1006 C CA . PRO A 1 127 ? -18.578 -3.229 2.188 1 97.5 127 PRO A CA 1
ATOM 1007 C C . PRO A 1 127 ? -18.719 -4.344 1.155 1 97.5 127 PRO A C 1
ATOM 1009 O O . PRO A 1 127 ? -19.469 -5.293 1.365 1 97.5 127 PRO A O 1
ATOM 1012 N N . ASP A 1 128 ? -18.016 -4.242 0.092 1 97.62 128 ASP A N 1
ATOM 1013 C CA . ASP A 1 128 ? -18.141 -5.219 -0.985 1 97.62 128 ASP A CA 1
ATOM 1014 C C . ASP A 1 128 ? -17.188 -6.398 -0.779 1 97.62 128 ASP A C 1
ATOM 1016 O O . ASP A 1 128 ? -17.156 -7.316 -1.599 1 97.62 128 ASP A O 1
ATOM 1020 N N . TYR A 1 129 ? -16.359 -6.297 0.309 1 98.44 129 TYR A N 1
ATOM 1021 C CA . TYR A 1 129 ? -15.5 -7.43 0.638 1 98.44 129 TYR A CA 1
ATOM 1022 C C . TYR A 1 129 ? -16.328 -8.641 1.057 1 98.44 129 TYR A C 1
ATOM 1024 O O . TYR A 1 129 ? -17.281 -8.508 1.837 1 98.44 129 TYR A O 1
ATOM 1032 N N . ARG A 1 130 ? -15.898 -9.852 0.609 1 98.06 130 ARG A N 1
ATOM 1033 C CA . ARG A 1 130 ? -16.656 -11.062 0.918 1 98.06 130 ARG A CA 1
ATOM 1034 C C . ARG A 1 130 ? -15.914 -11.93 1.927 1 98.06 130 ARG A C 1
ATOM 1036 O O . ARG A 1 130 ? -14.703 -12.102 1.831 1 98.06 130 ARG A O 1
ATOM 1043 N N . LYS A 1 131 ? -16.656 -12.547 2.77 1 95.75 131 LYS A N 1
ATOM 1044 C CA . LYS A 1 131 ? -16.094 -13.383 3.83 1 95.75 131 LYS A CA 1
ATOM 1045 C C . LYS A 1 131 ? -15.352 -14.586 3.248 1 95.75 131 LYS A C 1
ATOM 1047 O O . LYS A 1 131 ? -14.383 -15.07 3.84 1 95.75 131 LYS A O 1
ATOM 1052 N N . GLU A 1 132 ? -15.766 -14.984 2.113 1 95.81 132 GLU A N 1
ATOM 1053 C CA . GLU A 1 132 ? -15.156 -16.125 1.445 1 95.81 132 GLU A CA 1
ATOM 1054 C C . GLU A 1 132 ? -13.695 -15.859 1.108 1 95.81 132 GLU A C 1
ATOM 1056 O O . GLU A 1 132 ? -12.93 -16.797 0.86 1 95.81 132 GLU A O 1
ATOM 1061 N N . TRP A 1 133 ? -13.367 -14.555 1.082 1 96.94 133 TRP A N 1
ATOM 1062 C CA . TRP A 1 133 ? -12 -14.211 0.707 1 96.94 133 TRP A CA 1
ATOM 1063 C C . TRP A 1 133 ? -11.102 -14.133 1.937 1 96.94 133 TRP A C 1
ATOM 1065 O O . TRP A 1 133 ? -9.914 -13.812 1.825 1 96.94 133 TRP A O 1
ATOM 1075 N N . GLN A 1 134 ? -11.648 -14.383 3.111 1 94.75 134 GLN A N 1
ATOM 1076 C CA . GLN A 1 134 ? -10.852 -14.273 4.332 1 94.75 134 GLN A CA 1
ATOM 1077 C C . GLN A 1 134 ? -9.852 -15.422 4.445 1 94.75 134 GLN A C 1
ATOM 1079 O O . GLN A 1 134 ? -10.211 -16.578 4.254 1 94.75 134 GLN A O 1
ATOM 1084 N N . ILE A 1 135 ? -8.602 -15.086 4.598 1 88 135 ILE A N 1
ATOM 1085 C CA . ILE A 1 135 ? -7.543 -16.078 4.715 1 88 135 ILE A CA 1
ATOM 1086 C C . ILE A 1 135 ? -6.992 -16.078 6.141 1 88 135 ILE A C 1
ATOM 1088 O O . ILE A 1 135 ? -6.984 -15.047 6.809 1 88 135 ILE A O 1
ATOM 1092 N N . MET B 1 1 ? 15.883 -19.312 -0.542 1 82.56 1 MET B N 1
ATOM 1093 C CA . MET B 1 1 ? 15.273 -17.984 -0.707 1 82.56 1 MET B CA 1
ATOM 1094 C C . MET B 1 1 ? 16 -17.172 -1.766 1 82.56 1 MET B C 1
ATOM 1096 O O . MET B 1 1 ? 17.234 -17.125 -1.767 1 82.56 1 MET B O 1
ATOM 1100 N N . SER B 1 2 ? 15.219 -16.625 -2.582 1 88.25 2 SER B N 1
ATOM 1101 C CA . SER B 1 2 ? 15.805 -15.852 -3.668 1 88.25 2 SER B CA 1
ATOM 1102 C C . SER B 1 2 ? 16.203 -14.453 -3.201 1 88.25 2 SER B C 1
ATOM 1104 O O . SER B 1 2 ? 15.766 -14 -2.139 1 88.25 2 SER B O 1
ATOM 1106 N N . ASP B 1 3 ? 16.984 -13.781 -4.004 1 93.69 3 ASP B N 1
ATOM 1107 C CA . ASP B 1 3 ? 17.422 -12.43 -3.676 1 93.69 3 ASP B CA 1
ATOM 1108 C C . ASP B 1 3 ? 16.25 -11.461 -3.615 1 93.69 3 ASP B C 1
ATOM 1110 O O . ASP B 1 3 ? 16.188 -10.602 -2.732 1 93.69 3 ASP B O 1
ATOM 1114 N N . VAL B 1 4 ? 15.336 -11.609 -4.484 1 97.5 4 VAL B N 1
ATOM 1115 C CA . VAL B 1 4 ? 14.211 -10.688 -4.512 1 97.5 4 VAL B CA 1
ATOM 1116 C C . VAL B 1 4 ? 13.32 -10.922 -3.299 1 97.5 4 VAL B C 1
ATOM 1118 O O . VAL B 1 4 ? 12.75 -9.984 -2.744 1 97.5 4 VAL B O 1
ATOM 1121 N N . THR B 1 5 ? 13.203 -12.188 -2.91 1 97.94 5 THR B N 1
ATOM 1122 C CA . THR B 1 5 ? 12.398 -12.477 -1.728 1 97.94 5 THR B CA 1
ATOM 1123 C C . THR B 1 5 ? 13.039 -11.867 -0.479 1 97.94 5 THR B C 1
ATOM 1125 O O . THR B 1 5 ? 12.336 -11.305 0.365 1 97.94 5 THR B O 1
ATOM 1128 N N . ALA B 1 6 ? 14.297 -11.969 -0.372 1 98.12 6 ALA B N 1
ATOM 1129 C CA . ALA B 1 6 ? 15 -11.367 0.755 1 98.12 6 ALA B CA 1
ATOM 1130 C C . ALA B 1 6 ? 14.82 -9.852 0.769 1 98.12 6 ALA B C 1
ATOM 1132 O O . ALA B 1 6 ? 14.578 -9.258 1.822 1 98.12 6 ALA B O 1
ATOM 1133 N N . PHE B 1 7 ? 14.953 -9.266 -0.409 1 98.75 7 PHE B N 1
ATOM 1134 C CA . PHE B 1 7 ? 14.742 -7.832 -0.559 1 98.75 7 PHE B CA 1
ATOM 1135 C C . PHE B 1 7 ? 13.336 -7.445 -0.116 1 98.75 7 PHE B C 1
ATOM 1137 O O . PHE B 1 7 ? 13.164 -6.5 0.659 1 98.75 7 PHE B O 1
ATOM 1144 N N . LEU B 1 8 ? 12.359 -8.164 -0.562 1 98.81 8 LEU B N 1
ATOM 1145 C CA . LEU B 1 8 ? 10.961 -7.871 -0.245 1 98.81 8 LEU B CA 1
ATOM 1146 C C . LEU B 1 8 ? 10.703 -8.016 1.251 1 98.81 8 LEU B C 1
ATOM 1148 O O . LEU B 1 8 ? 10.023 -7.176 1.85 1 98.81 8 LEU B O 1
ATOM 1152 N N . ARG B 1 9 ? 11.234 -9.016 1.847 1 98.62 9 ARG B N 1
ATOM 1153 C CA . ARG B 1 9 ? 11.031 -9.219 3.277 1 98.62 9 ARG B CA 1
ATOM 1154 C C . ARG B 1 9 ? 11.609 -8.062 4.082 1 98.62 9 ARG B C 1
ATOM 1156 O O . ARG B 1 9 ? 10.984 -7.586 5.031 1 98.62 9 ARG B O 1
ATOM 1163 N N . ALA B 1 10 ? 12.75 -7.609 3.678 1 98.75 10 ALA B N 1
ATOM 1164 C CA . ALA B 1 10 ? 13.375 -6.48 4.363 1 98.75 10 ALA B CA 1
ATOM 1165 C C . ALA B 1 10 ? 12.531 -5.215 4.215 1 98.75 10 ALA B C 1
ATOM 1167 O O . ALA B 1 10 ? 12.328 -4.477 5.184 1 98.75 10 ALA B O 1
ATOM 1168 N N . ARG B 1 11 ? 12.016 -4.957 2.998 1 98.75 11 ARG B N 1
ATOM 1169 C CA . ARG B 1 11 ? 11.203 -3.771 2.744 1 98.75 11 ARG B CA 1
ATOM 1170 C C . ARG B 1 11 ? 9.875 -3.846 3.496 1 98.75 11 ARG B C 1
ATOM 1172 O O . ARG B 1 11 ? 9.422 -2.85 4.062 1 98.75 11 ARG B O 1
ATOM 1179 N N . LEU B 1 12 ? 9.32 -5.008 3.51 1 98.81 12 LEU B N 1
ATOM 1180 C CA . LEU B 1 12 ? 8.047 -5.172 4.203 1 98.81 12 LEU B CA 1
ATOM 1181 C C . LEU B 1 12 ? 8.219 -5.02 5.707 1 98.81 12 LEU B C 1
ATOM 1183 O O . LEU B 1 12 ? 7.332 -4.504 6.391 1 98.81 12 LEU B O 1
ATOM 1187 N N . ASP B 1 13 ? 9.359 -5.473 6.215 1 98.75 13 ASP B N 1
ATOM 1188 C CA . ASP B 1 13 ? 9.688 -5.219 7.613 1 98.75 13 ASP B CA 1
ATOM 1189 C C . ASP B 1 13 ? 9.773 -3.723 7.898 1 98.75 13 ASP B C 1
ATOM 1191 O O . ASP B 1 13 ? 9.281 -3.254 8.93 1 98.75 13 ASP B O 1
ATOM 1195 N N . ASP B 1 14 ? 10.422 -2.973 6.992 1 98.62 14 ASP B N 1
ATOM 1196 C CA . ASP B 1 14 ? 10.508 -1.522 7.129 1 98.62 14 ASP B CA 1
ATOM 1197 C C . ASP B 1 14 ? 9.117 -0.889 7.141 1 98.62 14 ASP B C 1
ATOM 1199 O O . ASP B 1 14 ? 8.82 -0.04 7.984 1 98.62 14 ASP B O 1
ATOM 1203 N N . ASP B 1 15 ? 8.297 -1.318 6.203 1 98.62 15 ASP B N 1
ATOM 1204 C CA . ASP B 1 15 ? 6.938 -0.789 6.102 1 98.62 15 ASP B CA 1
ATOM 1205 C C . ASP B 1 15 ? 6.148 -1.046 7.383 1 98.62 15 ASP B C 1
ATOM 1207 O O . ASP B 1 15 ? 5.41 -0.176 7.848 1 98.62 15 ASP B O 1
ATOM 1211 N N . GLU B 1 16 ? 6.305 -2.211 7.898 1 98.75 16 GLU B N 1
ATOM 1212 C CA . GLU B 1 16 ? 5.613 -2.578 9.133 1 98.75 16 GLU B CA 1
ATOM 1213 C C . GLU B 1 16 ? 6.07 -1.712 10.297 1 98.75 16 GLU B C 1
ATOM 1215 O O . GLU B 1 16 ? 5.254 -1.253 11.094 1 98.75 16 GLU B O 1
ATOM 1220 N N . LYS B 1 17 ? 7.34 -1.509 10.414 1 98.5 17 LYS B N 1
ATOM 1221 C CA . LYS B 1 17 ? 7.891 -0.688 11.484 1 98.5 17 LYS B CA 1
ATOM 1222 C C . LYS B 1 17 ? 7.371 0.743 11.406 1 98.5 17 LYS B C 1
ATOM 1224 O O . LYS B 1 17 ? 7.012 1.334 12.43 1 98.5 17 LYS B O 1
ATOM 1229 N N . ILE B 1 18 ? 7.312 1.26 10.211 1 98.31 18 ILE B N 1
ATOM 1230 C CA . ILE B 1 18 ? 6.844 2.627 10.008 1 98.31 18 ILE B CA 1
ATOM 1231 C C . ILE B 1 18 ? 5.379 2.736 10.422 1 98.31 18 ILE B C 1
ATOM 1233 O O . ILE B 1 18 ? 4.996 3.674 11.133 1 98.31 18 ILE B O 1
ATOM 1237 N N . ALA B 1 19 ? 4.598 1.808 10.039 1 98.31 19 ALA B N 1
ATOM 1238 C CA . ALA B 1 19 ? 3.182 1.816 10.398 1 98.31 19 ALA B CA 1
ATOM 1239 C C . ALA B 1 19 ? 2.998 1.685 11.906 1 98.31 19 ALA B C 1
ATOM 1241 O O . ALA B 1 19 ? 2.203 2.412 12.508 1 98.31 19 ALA B O 1
ATOM 1242 N N . ASN B 1 20 ? 3.73 0.789 12.531 1 98.12 20 ASN B N 1
ATOM 1243 C CA . ASN B 1 20 ? 3.619 0.568 13.969 1 98.12 20 ASN B CA 1
ATOM 1244 C C . ASN B 1 20 ? 4.074 1.791 14.766 1 98.12 20 ASN B C 1
ATOM 1246 O O . ASN B 1 20 ? 3.531 2.084 15.828 1 98.12 20 ASN B O 1
ATOM 1250 N N . THR B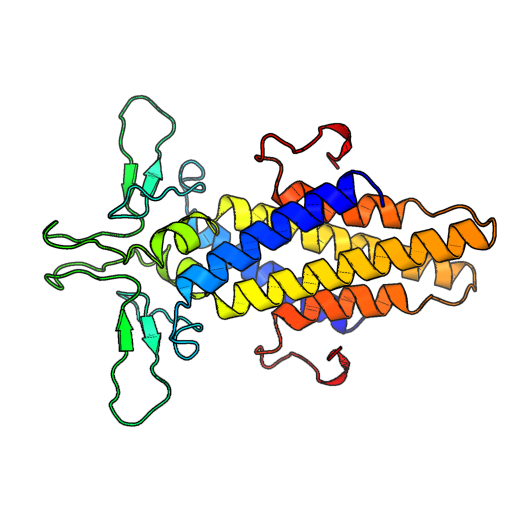 1 21 ? 5.078 2.432 14.266 1 97.19 21 THR B N 1
ATOM 1251 C CA . THR B 1 21 ? 5.52 3.666 14.906 1 97.19 21 THR B CA 1
ATOM 1252 C C . THR B 1 21 ? 4.406 4.711 14.891 1 97.19 21 THR B C 1
ATOM 1254 O O . THR B 1 21 ? 4.172 5.391 15.898 1 97.19 21 THR B O 1
ATOM 1257 N N . ALA B 1 22 ? 3.713 4.809 13.82 1 96.19 22 ALA B N 1
ATOM 1258 C CA . ALA B 1 22 ? 2.605 5.754 13.719 1 96.19 22 ALA B CA 1
ATOM 1259 C C . ALA B 1 22 ? 1.481 5.387 14.688 1 96.19 22 ALA B C 1
ATOM 1261 O O . ALA B 1 22 ? 0.832 6.27 15.25 1 96.19 22 ALA B O 1
ATOM 1262 N N . ILE B 1 23 ? 1.256 4.156 14.883 1 94.38 23 ILE B N 1
ATOM 1263 C CA . ILE B 1 23 ? 0.223 3.684 15.797 1 94.38 23 ILE B CA 1
ATOM 1264 C C . ILE B 1 23 ? 0.644 3.967 17.234 1 94.38 23 ILE B C 1
ATOM 1266 O O . ILE B 1 23 ? -0.173 4.395 18.062 1 94.38 23 ILE B O 1
ATOM 1270 N N . GLY B 1 24 ? 1.894 3.738 17.453 1 90.62 24 GLY B N 1
ATOM 1271 C CA . GLY B 1 24 ? 2.412 3.924 18.797 1 90.62 24 GLY B CA 1
ATOM 1272 C C . GLY B 1 24 ? 1.803 2.973 19.812 1 90.62 24 GLY B C 1
ATOM 1273 O O .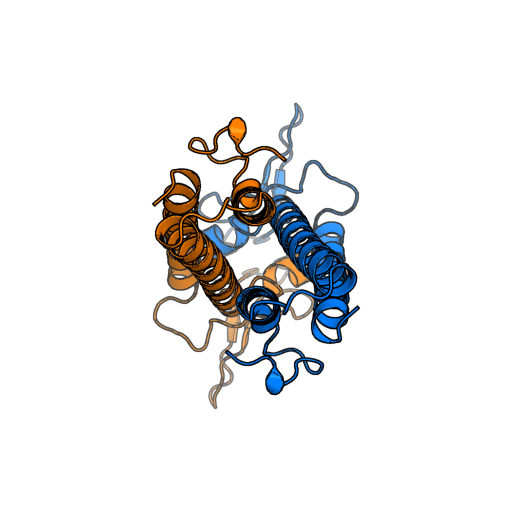 GLY B 1 24 ? 1.696 1.771 19.547 1 90.62 24 GLY B O 1
ATOM 1274 N N . ARG B 1 25 ? 1.471 3.535 20.984 1 82.5 25 ARG B N 1
ATOM 1275 C CA . ARG B 1 25 ? 0.945 2.711 22.078 1 82.5 25 ARG B CA 1
ATOM 1276 C C . ARG B 1 25 ? -0.577 2.781 22.125 1 82.5 25 ARG B C 1
ATOM 1278 O O . ARG B 1 25 ? -1.187 2.412 23.125 1 82.5 25 ARG B O 1
ATOM 1285 N N . GLN B 1 26 ? -1.116 3.242 21.031 1 84.56 26 GLN B N 1
ATOM 1286 C CA . GLN B 1 26 ? -2.562 3.426 21 1 84.56 26 GLN B CA 1
ATOM 1287 C C . GLN B 1 26 ? -3.174 2.807 19.75 1 84.56 26 GLN B C 1
ATOM 1289 O O . GLN B 1 26 ? -3.49 3.516 18.797 1 84.56 26 GLN B O 1
ATOM 1294 N N . PRO B 1 27 ? -3.389 1.561 19.781 1 86.25 27 PRO B N 1
ATOM 1295 C CA . PRO B 1 27 ? -3.906 0.849 18.609 1 86.25 27 PRO B CA 1
ATOM 1296 C C . PRO B 1 27 ? -5.258 1.386 18.141 1 86.25 27 PRO B C 1
ATOM 1298 O O . PRO B 1 27 ? -5.598 1.271 16.953 1 86.25 27 PRO B O 1
ATOM 1301 N N . GLU B 1 28 ? -5.91 2.043 19.047 1 85.38 28 GLU B N 1
ATOM 1302 C CA . GLU B 1 28 ? -7.219 2.592 18.703 1 85.38 28 GLU B CA 1
ATOM 1303 C C . GLU B 1 28 ? -7.094 3.758 17.734 1 85.38 28 GLU B C 1
ATOM 1305 O O . GLU B 1 28 ? -8.078 4.168 17.109 1 85.38 28 GLU B O 1
ATOM 1310 N N . TYR B 1 29 ? -5.867 4.219 17.516 1 86.25 29 TYR B N 1
ATOM 1311 C CA . TYR B 1 29 ? -5.664 5.375 16.656 1 86.25 29 TYR B CA 1
ATOM 1312 C C . TYR B 1 29 ? -5.074 4.961 15.312 1 86.25 29 TYR B C 1
ATOM 1314 O O . TYR B 1 29 ? -4.605 5.805 14.547 1 86.25 29 TYR B O 1
ATOM 1322 N N . ALA B 1 30 ? -5.223 3.723 15 1 93.94 30 ALA B N 1
ATOM 1323 C CA . ALA B 1 30 ? -4.578 3.225 13.789 1 93.94 30 ALA B CA 1
ATOM 1324 C C . ALA B 1 30 ? -5.383 3.6 12.547 1 93.94 30 ALA B C 1
ATOM 1326 O O . ALA B 1 30 ? -4.844 3.639 11.438 1 93.94 30 ALA B O 1
ATOM 1327 N N . GLU B 1 31 ? -6.672 3.832 12.734 1 94.94 31 GLU B N 1
ATOM 1328 C CA . GLU B 1 31 ? -7.547 4.211 11.625 1 94.94 31 GLU B CA 1
ATOM 1329 C C . GLU B 1 31 ? -7.727 5.727 11.562 1 94.94 31 GLU B C 1
ATOM 1331 O O . GLU B 1 31 ? -7.977 6.371 12.578 1 94.94 31 GLU B O 1
ATOM 1336 N N . TRP B 1 32 ? -7.527 6.25 10.352 1 95.81 32 TRP B N 1
ATOM 1337 C CA . TRP B 1 32 ? -7.59 7.695 10.172 1 95.81 32 TRP B CA 1
ATOM 1338 C C . TRP B 1 32 ? -8.789 8.086 9.312 1 95.81 32 TRP B C 1
ATOM 1340 O O . TRP B 1 32 ? -9.305 7.273 8.555 1 95.81 32 TRP B O 1
ATOM 1350 N N . ALA B 1 33 ? -9.219 9.312 9.516 1 94.88 33 ALA B N 1
ATOM 1351 C CA . ALA B 1 33 ? -10.289 9.93 8.727 1 94.88 33 ALA B CA 1
ATOM 1352 C C . ALA B 1 33 ? -9.969 11.383 8.406 1 94.88 33 ALA B C 1
ATOM 1354 O O . ALA B 1 33 ? -9.07 11.977 9.008 1 94.88 33 ALA B O 1
ATOM 1355 N N . TYR B 1 34 ? -10.562 11.898 7.371 1 95.12 34 TYR B N 1
ATOM 1356 C CA . TYR B 1 34 ? -10.445 13.289 6.949 1 95.12 34 TYR B CA 1
ATOM 1357 C C . TYR B 1 34 ? -11.781 14.008 7.074 1 95.12 34 TYR B C 1
ATOM 1359 O O . TYR B 1 34 ? -12.812 13.508 6.621 1 95.12 34 TYR B O 1
ATOM 1367 N N . ASP B 1 35 ? -11.773 15.227 7.676 1 91.31 35 ASP B N 1
ATOM 1368 C CA . ASP B 1 35 ? -13.047 15.891 7.93 1 91.31 35 ASP B CA 1
ATOM 1369 C C . ASP B 1 35 ? -13.172 17.156 7.094 1 91.31 35 ASP B C 1
ATOM 1371 O O . ASP B 1 35 ? -14.039 18 7.359 1 91.31 35 ASP B O 1
ATOM 1375 N N . GLY B 1 36 ? -12.344 17.375 6.078 1 91.5 36 GLY B N 1
ATOM 1376 C CA . GLY B 1 36 ? -12.391 18.562 5.242 1 91.5 36 GLY B CA 1
ATOM 1377 C C . GLY B 1 36 ? -11.312 19.578 5.586 1 91.5 36 GLY B C 1
ATOM 1378 O O . GLY B 1 36 ? -11.008 20.469 4.781 1 91.5 36 GLY B O 1
ATOM 1379 N N . ASP B 1 37 ? -10.711 19.438 6.801 1 88.06 37 ASP B N 1
ATOM 1380 C CA . ASP B 1 37 ? -9.711 20.391 7.27 1 88.06 37 ASP B CA 1
ATOM 1381 C C . ASP B 1 37 ? -8.461 19.672 7.773 1 88.06 37 ASP B C 1
ATOM 1383 O O . ASP B 1 37 ? -7.336 20.109 7.52 1 88.06 37 ASP B O 1
ATOM 1387 N N . GLU B 1 38 ? -8.781 18.562 8.477 1 90.88 38 GLU B N 1
ATOM 1388 C CA . GLU B 1 38 ? -7.684 17.844 9.117 1 90.88 38 GLU B CA 1
ATOM 1389 C C . GLU B 1 38 ? -7.867 16.328 9.008 1 90.88 38 GLU B C 1
ATOM 1391 O O . GLU B 1 38 ? -8.984 15.852 8.797 1 90.88 38 GLU B O 1
ATOM 1396 N N . VAL B 1 39 ? -6.742 15.656 9.109 1 94.06 39 VAL B N 1
ATOM 1397 C CA . VAL B 1 39 ? -6.754 14.211 9.289 1 94.06 39 VAL B CA 1
ATOM 1398 C C . VAL B 1 39 ? -6.676 13.875 10.781 1 94.06 39 VAL B C 1
ATOM 1400 O O . VAL B 1 39 ? -5.887 14.469 11.516 1 94.06 39 VAL B O 1
ATOM 1403 N N . PHE B 1 40 ? -7.559 12.922 11.148 1 91.12 40 PHE B N 1
ATOM 1404 C CA . PHE B 1 40 ? -7.633 12.57 12.562 1 91.12 40 PHE B CA 1
ATOM 1405 C C . PHE B 1 40 ? -7.926 11.086 12.734 1 91.12 40 PHE B C 1
ATOM 1407 O O . PHE B 1 40 ? -8.297 10.406 11.773 1 91.12 40 PHE B O 1
ATOM 1414 N N . ALA B 1 41 ? -7.566 10.562 13.922 1 91.44 41 ALA B N 1
ATOM 1415 C CA . ALA B 1 41 ? -7.996 9.227 14.328 1 91.44 41 ALA B CA 1
ATOM 1416 C C . ALA B 1 41 ? -9.164 9.305 15.312 1 91.44 41 ALA B C 1
ATOM 1418 O O . ALA B 1 41 ? -9.023 9.852 16.406 1 91.44 41 ALA B O 1
ATOM 1419 N N . PRO B 1 42 ? -10.258 8.781 14.773 1 83.62 42 PRO B N 1
ATOM 1420 C CA . PRO B 1 42 ? -11.414 8.859 15.68 1 83.62 42 PRO B CA 1
ATOM 1421 C C . PRO B 1 42 ? -11.258 7.969 16.906 1 83.62 42 PR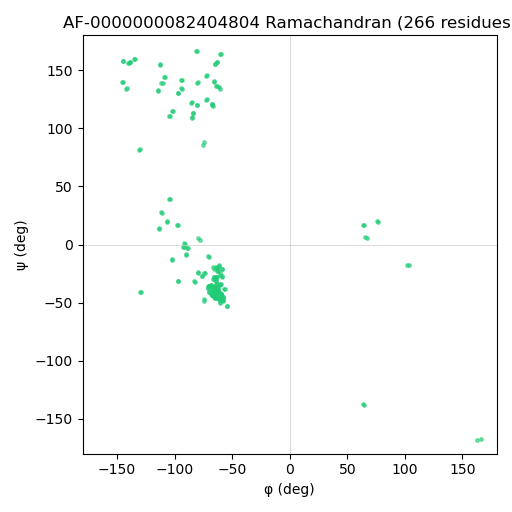O B C 1
ATOM 1423 O O . PRO B 1 42 ? -10.609 6.918 16.844 1 83.62 42 PRO B O 1
ATOM 1426 N N . ARG B 1 43 ? -11.273 8.453 18.172 1 70.38 43 ARG B N 1
ATOM 1427 C CA . ARG B 1 43 ? -11.281 7.602 19.359 1 70.38 43 ARG B CA 1
ATOM 1428 C C . ARG B 1 43 ? -12.586 6.812 19.469 1 70.38 43 ARG B C 1
ATOM 1430 O O . ARG B 1 43 ? -13.664 7.352 19.203 1 70.38 43 ARG B O 1
ATOM 1437 N N . LEU B 1 44 ? -12.266 5.398 19.438 1 58 44 LEU B N 1
ATOM 1438 C CA . LEU B 1 44 ? -13.344 4.477 19.766 1 58 44 LEU B CA 1
ATOM 1439 C C . LEU B 1 44 ? -13.609 4.469 21.281 1 58 44 LEU B C 1
ATOM 1441 O O . LEU B 1 44 ? -12.688 4.305 22.078 1 58 44 LEU B O 1
ATOM 1445 N N . GLY B 1 45 ? -14.477 5.441 21.844 1 54.31 45 GLY B N 1
ATOM 1446 C CA . GLY B 1 45 ? -15.023 5.398 23.188 1 54.31 45 GLY B CA 1
ATOM 1447 C C . GLY B 1 45 ? -15.648 6.715 23.625 1 54.31 45 GLY B C 1
ATOM 1448 O O . GLY B 1 45 ? -15.859 7.605 22.797 1 54.31 45 GLY B O 1
ATOM 1449 N N . GLU B 1 46 ? -15.93 6.781 24.984 1 51.5 46 GLU B N 1
ATOM 1450 C CA . GLU B 1 46 ? -16.828 7.719 25.656 1 51.5 46 GLU B CA 1
ATOM 1451 C C . GLU B 1 46 ? -16.297 9.148 25.578 1 51.5 46 GLU B C 1
ATOM 1453 O O . GLU B 1 46 ? -17.062 10.109 25.625 1 51.5 46 GLU B O 1
ATOM 1458 N N . ARG B 1 47 ? -15.055 9.234 25.797 1 53.66 47 ARG B N 1
ATOM 1459 C CA . ARG B 1 47 ? -14.625 10.609 26.047 1 53.66 47 ARG B CA 1
ATOM 1460 C C . ARG B 1 47 ? -14.477 11.391 24.75 1 53.66 47 ARG B C 1
ATOM 1462 O O . ARG B 1 47 ? -14.336 12.609 24.766 1 53.66 47 ARG B O 1
ATOM 1469 N N . GLY B 1 48 ? -14.828 10.891 23.578 1 57.34 48 GLY B N 1
ATOM 1470 C CA . GLY B 1 48 ? -14.938 11.648 22.328 1 57.34 48 GLY B CA 1
ATOM 1471 C C . GLY B 1 48 ? -13.609 12.188 21.844 1 57.34 48 GLY B C 1
ATOM 1472 O O . GLY B 1 48 ? -13.562 13 20.922 1 57.34 48 GLY B O 1
ATOM 1473 N N . ASP B 1 49 ? -12.414 11.852 22.484 1 70.06 49 ASP B N 1
ATOM 1474 C CA . ASP B 1 49 ? -11.219 12.625 22.172 1 70.06 49 ASP B CA 1
ATOM 1475 C C . ASP B 1 49 ? -10.523 12.078 20.922 1 70.06 49 ASP B C 1
ATOM 1477 O O . ASP B 1 49 ? -10.297 10.867 20.812 1 70.06 49 ASP B O 1
ATOM 1481 N N . ARG B 1 50 ? -10.562 12.75 19.906 1 77.25 50 ARG B N 1
ATOM 1482 C CA . ARG B 1 50 ? -9.891 12.414 18.641 1 77.25 50 ARG B CA 1
ATOM 1483 C C . ARG B 1 50 ? -8.414 12.805 18.688 1 77.25 50 ARG B C 1
ATOM 1485 O O . ARG B 1 50 ? -8.023 13.68 19.469 1 77.25 50 ARG B O 1
ATOM 1492 N N . TRP B 1 51 ? -7.602 11.945 18.156 1 82.31 51 TRP B N 1
ATOM 1493 C CA . TRP B 1 51 ? -6.207 12.305 17.922 1 82.31 51 TRP B CA 1
ATOM 1494 C C . TRP B 1 51 ? -6.047 13.031 16.578 1 82.31 51 TRP B C 1
ATOM 1496 O O . TRP B 1 51 ? -6.41 12.5 15.531 1 82.31 51 TRP B O 1
ATOM 1506 N N . ASN B 1 52 ? -5.52 14.211 16.672 1 87 52 ASN B N 1
ATOM 1507 C CA . ASN B 1 52 ? -5.25 14.953 15.438 1 87 52 ASN B CA 1
ATOM 1508 C C . ASN B 1 52 ? -3.916 14.547 14.82 1 87 52 ASN B C 1
ATOM 1510 O O . ASN B 1 52 ? -2.857 14.812 15.391 1 87 52 ASN B O 1
ATOM 1514 N N . VAL B 1 53 ? -3.994 13.953 13.719 1 90.88 53 VAL B N 1
ATOM 1515 C CA . VAL B 1 53 ? -2.801 13.539 12.992 1 90.88 53 VAL B CA 1
ATOM 1516 C C . VAL B 1 53 ? -2.137 14.758 12.352 1 90.88 53 VAL B C 1
ATOM 1518 O O . VAL B 1 53 ? -0.913 14.906 12.406 1 90.88 53 VAL B O 1
ATOM 1521 N N . THR B 1 54 ? -2.996 15.562 11.672 1 91.44 54 THR B N 1
ATOM 1522 C CA . THR B 1 54 ? -2.564 16.875 11.188 1 91.44 54 THR B CA 1
ATOM 1523 C C . THR B 1 54 ? -3.24 17.984 11.977 1 91.44 54 THR B C 1
ATOM 1525 O O . THR B 1 54 ? -4.41 17.875 12.352 1 91.44 54 THR B O 1
ATOM 1528 N N . CYS B 1 55 ? -2.395 19.062 12.289 1 84 55 CYS B N 1
ATOM 1529 C CA . CYS B 1 55 ? -2.979 20.094 13.141 1 84 55 CYS B CA 1
ATOM 1530 C C . CYS B 1 55 ? -2.518 21.484 12.711 1 84 55 CYS B C 1
ATOM 1532 O O . CYS B 1 55 ? -1.361 21.656 12.32 1 84 55 CYS B O 1
ATOM 1534 N N . ASP B 1 56 ? -3.514 22.297 12.656 1 76.81 56 ASP B N 1
ATOM 1535 C CA . ASP B 1 56 ? -3.24 23.719 12.609 1 76.81 56 ASP B CA 1
ATOM 1536 C C . ASP B 1 56 ? -3.516 24.375 13.961 1 76.81 56 ASP B C 1
ATOM 1538 O O . ASP B 1 56 ? -4.672 24.516 14.359 1 76.81 56 ASP B O 1
ATOM 1542 N N . SER B 1 57 ? -2.555 24.812 14.656 1 70.56 57 SER B N 1
ATOM 1543 C CA . SER B 1 57 ? -2.646 25.328 16.016 1 70.56 57 SER B CA 1
ATOM 1544 C C . SER B 1 57 ? -3.564 26.531 16.094 1 70.56 57 SER B C 1
ATOM 1546 O O . SER B 1 57 ? -4.145 26.812 17.156 1 70.56 57 SER B O 1
ATOM 1548 N N . GLU B 1 58 ? -3.727 27.234 15.07 1 68.19 58 GLU B N 1
ATOM 1549 C CA . GLU B 1 58 ? -4.504 28.469 15.133 1 68.19 58 GLU B CA 1
ATOM 1550 C C . GLU B 1 58 ? -5.898 28.266 14.547 1 68.19 58 GLU B C 1
ATOM 1552 O O . GLU B 1 58 ? -6.793 29.094 14.766 1 68.19 58 GLU B O 1
ATOM 1557 N N . GLY B 1 59 ? -5.996 27.094 13.859 1 65.06 59 GLY B N 1
ATOM 1558 C CA . GLY B 1 59 ? -7.285 26.859 13.227 1 65.06 59 GLY B CA 1
ATOM 1559 C C . GLY B 1 59 ? -7.609 27.859 12.141 1 65.06 59 GLY B C 1
ATOM 1560 O O . GLY B 1 59 ? -8.781 28.109 11.844 1 65.06 59 GLY B O 1
ATOM 1561 N N . LEU B 1 60 ? -6.629 28.547 11.695 1 65.25 60 LEU B N 1
ATOM 1562 C CA . LEU B 1 60 ? -6.844 29.594 10.711 1 65.25 60 LEU B CA 1
ATOM 1563 C C . LEU B 1 60 ? -6.934 29.016 9.305 1 65.25 60 LEU B C 1
ATOM 1565 O O . LEU B 1 60 ? -7.574 29.609 8.43 1 65.25 60 LEU B O 1
ATOM 1569 N N . ARG B 1 61 ? -6.234 27.969 9.047 1 72.25 61 ARG B N 1
ATOM 1570 C CA . ARG B 1 61 ? -6.234 27.297 7.758 1 72.25 61 ARG B CA 1
ATOM 1571 C C . ARG B 1 61 ? -6.34 25.781 7.93 1 72.25 61 ARG B C 1
ATOM 1573 O O . ARG B 1 61 ? -6.074 25.266 9.016 1 72.25 61 ARG B O 1
ATOM 1580 N N . PRO B 1 62 ? -6.758 25.234 6.832 1 75.88 62 PRO B N 1
ATOM 1581 C CA . PRO B 1 62 ? -6.715 23.781 6.926 1 75.88 62 PRO B CA 1
ATOM 1582 C C . PRO B 1 62 ? -5.301 23.25 7.152 1 75.88 62 PRO B C 1
ATOM 1584 O O . PRO B 1 62 ? -4.34 23.766 6.578 1 75.88 62 PRO B O 1
ATOM 1587 N N . ALA B 1 63 ? -5.184 22.344 8.023 1 86.69 63 ALA B N 1
ATOM 1588 C CA . ALA B 1 63 ? -3.891 21.719 8.32 1 86.69 63 ALA B CA 1
ATOM 1589 C C . ALA B 1 63 ? -3.381 20.922 7.129 1 86.69 63 ALA B C 1
ATOM 1591 O O . ALA B 1 63 ? -2.195 20.594 7.055 1 86.69 63 ALA B O 1
ATOM 1592 N N . VAL B 1 64 ? -4.324 20.531 6.207 1 91.56 64 VAL B N 1
ATOM 1593 C CA . VAL B 1 64 ? -3.994 19.781 4.996 1 91.56 64 VAL B CA 1
ATOM 1594 C C . VAL B 1 64 ? -4.91 20.219 3.854 1 91.56 64 VAL B C 1
ATOM 1596 O O . VAL B 1 64 ? -6.086 20.531 4.074 1 91.56 64 VAL B O 1
ATOM 1599 N N . GLU B 1 65 ? -4.312 20.344 2.645 1 84.56 6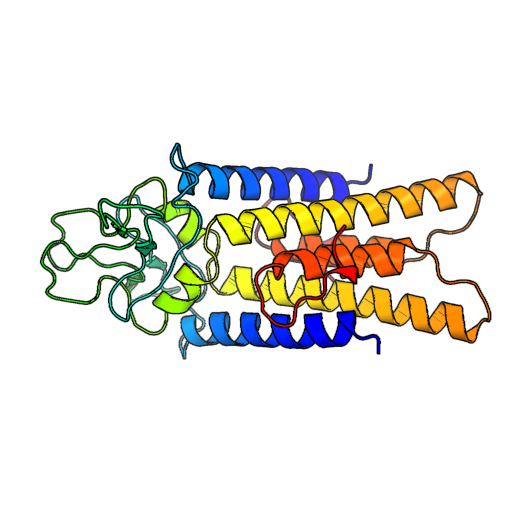5 GLU B N 1
ATOM 1600 C CA . GLU B 1 65 ? -5.137 20.703 1.492 1 84.56 65 GLU B CA 1
ATOM 1601 C C . GLU B 1 65 ? -6.145 19.594 1.179 1 84.56 65 GLU B C 1
ATOM 1603 O O . GLU B 1 65 ? -5.891 18.422 1.443 1 84.56 65 GLU B O 1
ATOM 1608 N N . GLU B 1 66 ? -7.191 20 0.557 1 90.25 66 GLU B N 1
ATOM 1609 C CA . GLU B 1 66 ? -8.289 19.109 0.233 1 90.25 66 GLU B CA 1
ATOM 1610 C C . GLU B 1 66 ? -7.824 17.953 -0.654 1 90.25 66 GLU B C 1
ATOM 1612 O O . GLU B 1 66 ? -8.32 16.828 -0.543 1 90.25 66 GLU B O 1
ATOM 1617 N N . LYS B 1 67 ? -6.887 18.203 -1.501 1 92.44 67 LYS B N 1
ATOM 1618 C CA . LYS B 1 67 ? -6.438 17.156 -2.422 1 92.44 67 LYS B CA 1
ATOM 1619 C C . LYS B 1 67 ? -5.59 16.125 -1.698 1 92.44 67 LYS B C 1
ATOM 1621 O O . LYS B 1 67 ? -5.547 14.961 -2.105 1 92.44 67 LYS B O 1
ATOM 1626 N N . ASP B 1 68 ? -4.961 16.469 -0.595 1 94.69 68 ASP B N 1
ATOM 1627 C CA . ASP B 1 68 ? -4.008 15.586 0.07 1 94.69 68 ASP B CA 1
ATOM 1628 C C . ASP B 1 68 ? -4.668 14.82 1.214 1 94.69 68 ASP B C 1
ATOM 1630 O O . ASP B 1 68 ? -4.27 13.695 1.529 1 94.69 68 ASP B O 1
ATOM 1634 N N . GLY B 1 69 ? -5.668 15.445 1.854 1 95.38 69 GLY B N 1
ATOM 1635 C CA . GLY B 1 69 ? -6.293 14.914 3.055 1 95.38 69 GLY B CA 1
ATOM 1636 C C . GLY B 1 69 ? -6.816 13.5 2.873 1 95.38 69 GLY B C 1
ATOM 1637 O O . GLY B 1 69 ? -6.445 12.594 3.617 1 95.38 69 GLY B O 1
ATOM 1638 N N . PRO B 1 70 ? -7.621 13.305 1.852 1 97.31 70 PRO B N 1
ATOM 1639 C CA . PRO B 1 70 ? -8.164 11.969 1.619 1 97.31 70 PRO B CA 1
ATOM 1640 C C . PRO B 1 70 ? -7.074 10.922 1.36 1 97.31 70 PRO B C 1
ATOM 1642 O O . PRO B 1 70 ? -7.211 9.766 1.771 1 97.31 70 PRO B O 1
ATOM 1645 N N . HIS B 1 71 ? -6.023 11.289 0.717 1 98.19 71 HIS B N 1
ATOM 1646 C CA . HIS B 1 71 ? -4.93 10.359 0.457 1 98.19 71 HIS B CA 1
ATOM 1647 C C . HIS B 1 71 ? -4.258 9.922 1.754 1 98.19 71 HIS B C 1
ATOM 1649 O O . HIS B 1 71 ? -4.008 8.734 1.961 1 98.19 71 HIS B O 1
ATOM 1655 N N . ILE B 1 72 ? -3.998 10.922 2.602 1 97.81 72 ILE B N 1
ATOM 1656 C CA . ILE B 1 72 ? -3.363 10.625 3.881 1 97.81 72 ILE B CA 1
ATOM 1657 C C . ILE B 1 72 ? -4.266 9.703 4.699 1 97.81 72 ILE B C 1
ATOM 1659 O O . ILE B 1 72 ? -3.812 8.688 5.234 1 97.81 72 ILE B O 1
ATOM 1663 N N . ALA B 1 73 ? -5.516 10.047 4.754 1 97.31 73 ALA B N 1
ATOM 1664 C CA . ALA B 1 73 ? -6.469 9.242 5.512 1 97.31 73 ALA B CA 1
ATOM 1665 C C . ALA B 1 73 ? -6.578 7.832 4.934 1 97.31 73 ALA B C 1
ATOM 1667 O O . ALA B 1 73 ? -6.668 6.852 5.68 1 97.31 73 ALA B O 1
ATOM 1668 N N . HIS B 1 74 ? -6.531 7.727 3.637 1 98.12 74 HIS B N 1
ATOM 1669 C CA . HIS B 1 74 ? -6.672 6.457 2.93 1 98.12 74 HIS B CA 1
ATOM 1670 C C . HIS B 1 74 ? -5.527 5.512 3.266 1 98.12 74 HIS B C 1
ATOM 1672 O O . HIS B 1 74 ? -5.707 4.289 3.273 1 98.12 74 HIS B O 1
ATOM 1678 N N . HIS B 1 75 ? -4.379 6.02 3.537 1 98.31 75 HIS B N 1
ATOM 1679 C CA . HIS B 1 75 ? -3.197 5.215 3.818 1 98.31 75 HIS B CA 1
ATOM 1680 C C . HIS B 1 75 ? -2.875 5.211 5.309 1 98.31 75 HIS B C 1
ATOM 1682 O O . HIS B 1 75 ? -1.707 5.297 5.695 1 98.31 75 HIS B O 1
ATOM 1688 N N . ASP B 1 76 ? -3.959 5.137 6.156 1 97.75 76 ASP B N 1
ATOM 1689 C CA . ASP B 1 76 ? -3.768 5.086 7.602 1 97.75 76 ASP B CA 1
ATOM 1690 C C . ASP B 1 76 ? -2.949 3.861 8.008 1 97.75 76 ASP B C 1
ATOM 1692 O O . ASP B 1 76 ? -2.783 2.932 7.215 1 97.75 76 ASP B O 1
ATOM 1696 N N . PRO B 1 77 ? -2.426 3.838 9.195 1 97.81 77 PRO B N 1
ATOM 1697 C CA . PRO B 1 77 ? -1.534 2.756 9.617 1 97.81 77 PRO B CA 1
ATOM 1698 C C . PRO B 1 77 ? -2.229 1.395 9.641 1 97.81 77 PRO B C 1
ATOM 1700 O O . PRO B 1 77 ? -1.603 0.373 9.352 1 97.81 77 PRO B O 1
ATOM 1703 N N . ALA B 1 78 ? -3.471 1.337 9.969 1 97.5 78 ALA B N 1
ATOM 1704 C CA . ALA B 1 78 ? -4.18 0.06 9.969 1 97.5 78 ALA B CA 1
ATOM 1705 C C . ALA B 1 78 ? -4.191 -0.554 8.57 1 97.5 78 ALA B C 1
ATOM 1707 O O . ALA B 1 78 ? -3.924 -1.746 8.406 1 97.5 78 ALA B O 1
ATOM 1708 N N . ARG B 1 79 ? -4.504 0.24 7.602 1 98.25 79 ARG B N 1
ATOM 1709 C CA . ARG B 1 79 ? -4.504 -0.234 6.223 1 98.25 79 ARG B CA 1
ATOM 1710 C C . ARG B 1 79 ? -3.102 -0.637 5.777 1 98.25 79 ARG B C 1
ATOM 1712 O O . ARG B 1 79 ? -2.93 -1.631 5.07 1 98.25 79 ARG B O 1
ATOM 1719 N N . ALA B 1 80 ? -2.15 0.18 6.137 1 98.56 80 ALA B N 1
ATOM 1720 C CA . ALA B 1 80 ? -0.767 -0.139 5.797 1 98.56 80 ALA B CA 1
ATOM 1721 C C . ALA B 1 80 ? -0.369 -1.508 6.34 1 98.56 80 ALA B C 1
ATOM 1723 O O . ALA B 1 80 ? 0.32 -2.275 5.664 1 98.56 80 ALA B O 1
ATOM 1724 N N . LEU B 1 81 ? -0.83 -1.847 7.539 1 98.5 81 LEU B N 1
ATOM 1725 C CA . LEU B 1 81 ? -0.495 -3.139 8.133 1 98.5 81 LEU B CA 1
ATOM 1726 C C . LEU B 1 81 ? -1.209 -4.27 7.402 1 98.5 81 LEU B C 1
ATOM 1728 O O . LEU B 1 81 ? -0.641 -5.352 7.215 1 98.5 81 LEU B O 1
ATOM 1732 N N . ARG B 1 82 ? -2.43 -4.059 6.977 1 98.44 82 ARG B N 1
ATOM 1733 C CA . ARG B 1 82 ? -3.109 -5.059 6.156 1 98.44 82 ARG B CA 1
ATOM 1734 C C . ARG B 1 82 ? -2.373 -5.281 4.84 1 98.44 82 ARG B C 1
ATOM 1736 O O . ARG B 1 82 ? -2.252 -6.418 4.375 1 98.44 82 ARG B O 1
ATOM 1743 N N . ASP B 1 83 ? -1.911 -4.184 4.273 1 98.88 83 ASP B N 1
ATOM 1744 C CA . ASP B 1 83 ? -1.181 -4.266 3.014 1 98.88 83 ASP B CA 1
ATOM 1745 C C . ASP B 1 83 ? 0.116 -5.055 3.182 1 98.88 83 ASP B C 1
ATOM 1747 O O . ASP B 1 83 ? 0.461 -5.879 2.33 1 98.88 83 ASP B O 1
ATOM 1751 N N . VAL B 1 84 ? 0.829 -4.797 4.258 1 98.88 84 VAL B N 1
ATOM 1752 C CA . VAL B 1 84 ? 2.053 -5.535 4.555 1 98.88 84 VAL B CA 1
ATOM 1753 C C . VAL B 1 84 ? 1.738 -7.023 4.695 1 98.88 84 VAL B C 1
ATOM 1755 O O . VAL B 1 84 ? 2.418 -7.863 4.105 1 98.88 84 VAL B O 1
ATOM 1758 N N . ALA B 1 85 ? 0.719 -7.316 5.395 1 98.75 85 ALA B N 1
ATOM 1759 C CA . ALA B 1 85 ? 0.332 -8.711 5.594 1 98.75 85 ALA B CA 1
ATOM 1760 C C . ALA B 1 85 ? -0.041 -9.375 4.273 1 98.75 85 ALA B C 1
ATOM 1762 O O . ALA B 1 85 ? 0.32 -10.523 4.023 1 98.75 85 ALA B O 1
ATOM 1763 N N . ALA B 1 86 ? -0.782 -8.672 3.496 1 98.81 86 ALA B N 1
ATOM 1764 C CA . ALA B 1 86 ? -1.184 -9.18 2.188 1 98.81 86 ALA B CA 1
ATOM 1765 C C . ALA B 1 86 ? 0.035 -9.516 1.331 1 98.81 86 ALA B C 1
ATOM 1767 O O . ALA B 1 86 ? 0.123 -10.602 0.761 1 98.81 86 ALA B O 1
ATOM 1768 N N . LYS B 1 87 ? 0.971 -8.641 1.237 1 98.88 87 LYS B N 1
ATOM 1769 C CA . LYS B 1 87 ? 2.164 -8.836 0.42 1 98.88 87 LYS B CA 1
ATOM 1770 C C . LYS B 1 87 ? 3.035 -9.961 0.983 1 98.88 87 LYS B C 1
ATOM 1772 O O . LYS B 1 87 ? 3.631 -10.727 0.228 1 98.88 87 LYS B O 1
ATOM 1777 N N . CYS B 1 88 ? 3.074 -10.016 2.289 1 98.88 88 CYS B N 1
ATOM 1778 C CA . CYS B 1 88 ? 3.762 -11.148 2.9 1 98.88 88 CYS B CA 1
ATOM 1779 C C . CYS B 1 88 ? 3.123 -12.469 2.48 1 98.88 88 CYS B C 1
ATOM 1781 O O . CYS B 1 88 ? 3.824 -13.438 2.174 1 98.88 88 CYS B O 1
ATOM 1783 N N . GLY B 1 89 ? 1.835 -12.469 2.482 1 98.69 89 GLY B N 1
ATOM 1784 C CA . GLY B 1 89 ? 1.127 -13.656 2.025 1 98.69 89 GLY B CA 1
ATOM 1785 C C . GLY B 1 89 ? 1.437 -14.016 0.585 1 98.69 89 GLY B C 1
ATOM 1786 O O . GLY B 1 89 ? 1.671 -15.188 0.269 1 98.69 89 GLY B O 1
ATOM 1787 N N . VAL B 1 90 ? 1.484 -13.039 -0.252 1 98.75 90 VAL B N 1
ATOM 1788 C CA . VAL B 1 90 ? 1.794 -13.273 -1.658 1 98.75 90 VAL B CA 1
ATOM 1789 C C . VAL B 1 90 ? 3.205 -13.844 -1.79 1 98.75 90 VAL B C 1
ATOM 1791 O O . VAL B 1 90 ? 3.424 -14.82 -2.504 1 98.75 90 VAL B O 1
ATOM 1794 N N . VAL B 1 91 ? 4.148 -13.266 -1.099 1 98.75 91 VAL B N 1
ATOM 1795 C CA . VAL B 1 91 ? 5.535 -13.711 -1.145 1 98.75 91 VAL B CA 1
ATOM 1796 C C . VAL B 1 91 ? 5.629 -15.164 -0.668 1 98.75 91 VAL B C 1
ATOM 1798 O O . VAL B 1 91 ? 6.297 -15.984 -1.298 1 98.75 91 VAL B O 1
ATOM 1801 N N . ARG B 1 92 ? 4.926 -15.461 0.363 1 98 92 ARG B N 1
ATOM 1802 C CA . ARG B 1 92 ? 4.926 -16.812 0.9 1 98 92 ARG B CA 1
ATOM 1803 C C . ARG B 1 92 ? 4.359 -17.812 -0.111 1 98 92 ARG B C 1
ATOM 1805 O O . ARG B 1 92 ? 4.906 -18.891 -0.297 1 98 92 ARG B O 1
ATOM 1812 N N . GLU B 1 93 ? 3.262 -17.469 -0.742 1 97.94 93 GLU B N 1
ATOM 1813 C CA . GLU B 1 93 ? 2.654 -18.344 -1.742 1 97.94 93 GLU B CA 1
ATOM 1814 C C . GLU B 1 93 ? 3.617 -18.625 -2.895 1 97.94 93 GLU B C 1
ATOM 1816 O O . GLU B 1 93 ? 3.75 -19.766 -3.344 1 97.94 93 GLU B O 1
ATOM 1821 N N . MET B 1 94 ? 4.281 -17.609 -3.34 1 98 94 MET B N 1
ATOM 1822 C CA . MET B 1 94 ? 5.191 -17.766 -4.469 1 98 94 MET B CA 1
ATOM 1823 C C . MET B 1 94 ? 6.383 -18.641 -4.09 1 98 94 MET B C 1
ATOM 1825 O O . MET B 1 94 ? 6.777 -19.516 -4.852 1 98 94 MET B O 1
ATOM 1829 N N . GLU B 1 9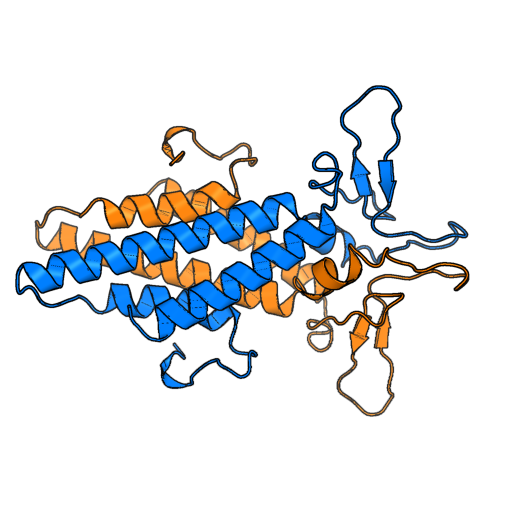5 ? 6.918 -18.422 -2.943 1 97.12 95 GLU B N 1
ATOM 1830 C CA . GLU B 1 95 ? 8.062 -19.203 -2.502 1 97.12 95 GLU B CA 1
ATOM 1831 C C . GLU B 1 95 ? 7.688 -20.672 -2.293 1 97.12 95 GLU B C 1
ATOM 1833 O O . GLU B 1 95 ? 8.445 -21.578 -2.656 1 97.12 95 GLU B O 1
ATOM 1838 N N . ALA B 1 96 ? 6.551 -20.875 -1.726 1 96.62 96 ALA B N 1
ATOM 1839 C CA . ALA B 1 96 ? 6.078 -22.234 -1.515 1 96.62 96 ALA B CA 1
ATOM 1840 C C . ALA B 1 96 ? 5.844 -22.938 -2.846 1 96.62 96 ALA B C 1
ATOM 1842 O O . ALA B 1 96 ? 6.215 -24.109 -3.008 1 96.62 96 ALA B O 1
ATOM 1843 N N . ALA B 1 97 ? 5.242 -22.281 -3.77 1 95.69 97 ALA B N 1
ATOM 1844 C CA . ALA B 1 97 ? 5.004 -22.844 -5.094 1 95.69 97 ALA B CA 1
ATOM 1845 C C . ALA B 1 97 ? 6.316 -23.188 -5.785 1 95.69 97 ALA B C 1
ATOM 1847 O O . ALA B 1 97 ? 6.457 -24.281 -6.355 1 95.69 97 ALA B O 1
ATOM 1848 N N . ARG B 1 98 ? 7.238 -22.328 -5.707 1 95.25 98 ARG B N 1
ATOM 1849 C CA . ARG B 1 98 ? 8.547 -22.562 -6.305 1 95.25 98 ARG B CA 1
ATOM 1850 C C . ARG B 1 98 ? 9.219 -23.797 -5.703 1 95.25 98 ARG B C 1
ATOM 1852 O O . ARG B 1 98 ? 9.688 -24.672 -6.43 1 95.25 98 ARG B O 1
ATOM 1859 N N . THR B 1 99 ? 9.242 -23.828 -4.418 1 95.44 99 THR B N 1
ATOM 1860 C CA . THR B 1 99 ? 9.875 -24.938 -3.711 1 95.44 99 THR B CA 1
ATOM 1861 C C . THR B 1 99 ? 9.203 -26.266 -4.074 1 95.44 99 THR B C 1
ATOM 1863 O O . THR B 1 99 ? 9.883 -27.25 -4.359 1 95.44 99 THR B O 1
ATOM 1866 N N . ASN B 1 100 ? 7.902 -26.281 -4.07 1 94.94 100 ASN B N 1
ATOM 1867 C CA . ASN B 1 100 ? 7.141 -27.484 -4.406 1 94.94 100 ASN B CA 1
ATOM 1868 C C . ASN B 1 100 ? 7.461 -27.969 -5.812 1 94.94 100 ASN B C 1
ATOM 1870 O O . ASN B 1 100 ? 7.668 -29.172 -6.027 1 94.94 100 ASN B O 1
ATOM 1874 N N . LEU B 1 101 ? 7.504 -27.109 -6.75 1 93.62 101 LEU B N 1
ATOM 1875 C CA . LEU B 1 101 ? 7.785 -27.469 -8.141 1 93.62 101 LEU B CA 1
ATOM 1876 C C . LEU B 1 101 ? 9.227 -27.953 -8.289 1 93.62 101 LEU B C 1
ATOM 1878 O O . LEU B 1 101 ? 9.477 -28.969 -8.945 1 93.62 101 LEU B O 1
ATOM 1882 N N . GLU B 1 102 ? 10.109 -27.281 -7.688 1 94.5 102 GLU B N 1
ATOM 1883 C CA . GLU B 1 102 ? 11.516 -27.672 -7.758 1 94.5 102 GLU B CA 1
ATOM 1884 C C . GLU B 1 102 ? 11.734 -29.062 -7.168 1 94.5 102 GLU B C 1
ATOM 1886 O O . GLU B 1 102 ? 12.477 -29.875 -7.73 1 94.5 102 GLU B O 1
ATOM 1891 N N . GLU B 1 103 ? 11.148 -29.344 -6.098 1 95.62 103 GLU B N 1
ATOM 1892 C CA . GLU B 1 103 ? 11.289 -30.641 -5.434 1 95.62 103 GLU B CA 1
ATOM 1893 C C . GLU B 1 103 ? 10.727 -31.766 -6.297 1 95.62 103 GLU B C 1
ATOM 1895 O O . GLU B 1 103 ? 11.18 -32.906 -6.203 1 95.62 103 GLU B O 1
ATOM 1900 N N . ARG B 1 104 ? 9.766 -31.5 -7.133 1 95.06 104 ARG B N 1
ATOM 1901 C CA . ARG B 1 104 ? 9.125 -32.5 -7.984 1 95.06 104 ARG B CA 1
ATOM 1902 C C . ARG B 1 104 ? 9.805 -32.562 -9.344 1 95.06 104 ARG B C 1
ATOM 1904 O O . ARG B 1 104 ? 9.391 -33.344 -10.211 1 95.06 104 ARG B O 1
ATOM 1911 N N . GLY B 1 105 ? 10.789 -31.703 -9.508 1 94.38 105 GLY B N 1
ATOM 1912 C CA . GLY B 1 105 ? 11.531 -31.703 -10.758 1 94.38 105 GLY B CA 1
ATOM 1913 C C . GLY B 1 105 ? 10.773 -31.047 -11.898 1 94.38 105 GLY B C 1
ATOM 1914 O O . GLY B 1 105 ? 10.992 -31.375 -13.07 1 94.38 105 GLY B O 1
ATOM 1915 N N . ILE B 1 106 ? 9.797 -30.25 -11.562 1 91.81 106 ILE B N 1
ATOM 1916 C CA . ILE B 1 106 ? 8.992 -29.547 -12.555 1 91.81 106 ILE B CA 1
ATOM 1917 C C . ILE B 1 106 ? 9.57 -28.156 -12.789 1 91.81 106 ILE B C 1
ATOM 1919 O O . ILE B 1 106 ? 9.992 -27.484 -11.844 1 91.81 106 ILE B O 1
ATOM 1923 N N . ASN B 1 107 ? 9.547 -27.734 -13.961 1 93.06 107 ASN B N 1
ATOM 1924 C CA . ASN B 1 107 ? 10.016 -26.391 -14.281 1 93.06 107 ASN B CA 1
ATOM 1925 C C . ASN B 1 107 ? 9.148 -25.328 -13.617 1 93.06 107 ASN B C 1
ATOM 1927 O O . ASN B 1 107 ? 7.922 -25.391 -13.68 1 93.06 107 ASN B O 1
ATOM 1931 N N . VAL B 1 108 ? 9.789 -24.344 -13.062 1 91.88 108 VAL B N 1
ATOM 1932 C CA . VAL B 1 108 ? 9.086 -23.25 -12.391 1 91.88 108 VAL B CA 1
ATOM 1933 C C . VAL B 1 108 ? 8.594 -22.25 -13.43 1 91.88 108 VAL B C 1
ATOM 1935 O O . VAL B 1 108 ? 9.391 -21.641 -14.148 1 91.88 108 VAL B O 1
ATOM 1938 N N . PRO B 1 109 ? 7.316 -22.078 -13.445 1 92.81 109 PRO B N 1
ATOM 1939 C CA . PRO B 1 109 ? 6.816 -21.078 -14.398 1 92.81 109 PRO B CA 1
ATOM 1940 C C . PRO B 1 109 ? 7.312 -19.672 -14.094 1 92.81 109 PRO B C 1
ATOM 1942 O O . PRO B 1 109 ? 7.473 -19.297 -12.93 1 92.81 109 PRO B O 1
ATOM 1945 N N . PHE B 1 110 ? 7.328 -18.797 -15.078 1 93 110 PHE B N 1
ATOM 1946 C CA . PHE B 1 110 ? 7.934 -17.484 -14.961 1 93 110 PHE B CA 1
ATOM 1947 C C . PHE B 1 110 ? 7.035 -16.547 -14.164 1 93 110 PHE B C 1
ATOM 1949 O O . PHE B 1 110 ? 7.52 -15.617 -13.508 1 93 110 PHE B O 1
ATOM 1956 N N . PHE B 1 111 ? 5.75 -16.828 -14.219 1 95.12 111 PHE B N 1
ATOM 1957 C CA . PHE B 1 111 ? 4.844 -15.906 -13.555 1 95.12 111 PHE B CA 1
ATOM 1958 C C . PHE B 1 111 ? 5.113 -15.859 -12.055 1 95.12 111 PHE B C 1
ATOM 1960 O O . PHE B 1 111 ? 4.785 -14.875 -11.391 1 95.12 111 PHE B O 1
ATOM 1967 N N . ILE B 1 112 ? 5.715 -16.859 -11.453 1 96.12 112 ILE B N 1
ATOM 1968 C CA . ILE B 1 112 ? 6.082 -16.828 -10.039 1 96.12 112 ILE B CA 1
ATOM 1969 C C . ILE B 1 112 ? 7.141 -15.758 -9.805 1 96.12 112 ILE B C 1
ATOM 1971 O O . ILE B 1 112 ? 6.996 -14.93 -8.906 1 96.12 112 ILE B O 1
ATOM 1975 N N . THR B 1 113 ? 8.125 -15.75 -10.68 1 96.12 113 THR B N 1
ATOM 1976 C CA . THR B 1 113 ? 9.188 -14.758 -10.594 1 96.12 113 THR B CA 1
ATOM 1977 C C . THR B 1 113 ? 8.656 -13.359 -10.906 1 96.12 113 THR B C 1
ATOM 1979 O O . THR B 1 113 ? 8.969 -12.398 -10.203 1 96.12 113 THR B O 1
ATOM 1982 N N . TRP B 1 114 ? 7.84 -13.242 -11.883 1 97.25 114 TRP B N 1
ATOM 1983 C CA . TRP B 1 114 ? 7.277 -11.953 -12.281 1 97.25 114 TRP B CA 1
ATOM 1984 C C . TRP B 1 114 ? 6.414 -11.375 -11.164 1 97.25 114 TRP B C 1
ATOM 1986 O O . TRP B 1 114 ? 6.402 -10.156 -10.953 1 97.25 114 TRP B O 1
ATOM 1996 N N . THR B 1 115 ? 5.699 -12.203 -10.5 1 98.44 115 THR B N 1
ATOM 1997 C CA . THR B 1 115 ? 4.879 -11.758 -9.383 1 98.44 115 THR B CA 1
ATOM 1998 C C . THR B 1 115 ? 5.738 -11.086 -8.312 1 98.44 115 THR B C 1
ATOM 2000 O O . THR B 1 115 ? 5.414 -9.992 -7.848 1 98.44 115 THR B O 1
ATOM 2003 N N . LEU B 1 116 ? 6.848 -11.68 -7.996 1 98.56 116 LEU B N 1
ATOM 2004 C CA . LEU B 1 116 ? 7.754 -11.117 -7 1 98.56 116 LEU B CA 1
ATOM 2005 C C . LEU B 1 116 ? 8.391 -9.828 -7.516 1 98.56 116 LEU B C 1
ATOM 2007 O O . LEU B 1 116 ? 8.586 -8.883 -6.754 1 98.56 116 LEU B O 1
ATOM 2011 N N . TRP B 1 117 ? 8.656 -9.82 -8.789 1 98.62 117 TRP B N 1
ATOM 2012 C CA . TRP B 1 117 ? 9.266 -8.633 -9.375 1 98.62 117 TRP B CA 1
ATOM 2013 C C . TRP B 1 117 ? 8.273 -7.473 -9.406 1 98.62 117 TRP B C 1
ATOM 2015 O O . TRP B 1 117 ? 8.656 -6.316 -9.203 1 98.62 117 TRP B O 1
ATOM 2025 N N . HIS B 1 118 ? 7.004 -7.738 -9.648 1 98.69 118 HIS B N 1
ATOM 2026 C CA . HIS B 1 118 ? 5.984 -6.703 -9.555 1 98.69 118 HIS B CA 1
ATOM 2027 C C . HIS B 1 118 ? 5.965 -6.078 -8.156 1 98.69 118 HIS B C 1
ATOM 2029 O O . HIS B 1 118 ? 5.965 -4.852 -8.023 1 98.69 118 HIS B O 1
ATOM 2035 N N . LEU B 1 119 ? 6.008 -6.914 -7.125 1 98.81 119 LEU B N 1
ATOM 2036 C CA . LEU B 1 119 ? 5.992 -6.395 -5.766 1 98.81 119 LEU B CA 1
ATOM 2037 C C . LEU B 1 119 ? 7.25 -5.578 -5.48 1 98.81 119 LEU B C 1
ATOM 2039 O O . LEU B 1 119 ? 7.191 -4.551 -4.801 1 98.81 119 LEU B O 1
ATOM 2043 N N . ALA B 1 120 ? 8.383 -6.031 -6.043 1 98.81 120 ALA B N 1
ATOM 2044 C CA . ALA B 1 120 ? 9.648 -5.336 -5.801 1 98.81 120 ALA B CA 1
ATOM 2045 C C . ALA B 1 120 ? 9.633 -3.939 -6.422 1 98.81 120 ALA B C 1
ATOM 2047 O O . ALA B 1 120 ? 10.266 -3.018 -5.906 1 98.81 120 ALA B O 1
ATOM 2048 N N . ALA B 1 121 ? 8.891 -3.779 -7.484 1 98.62 121 ALA B N 1
ATOM 2049 C CA . ALA B 1 121 ? 8.867 -2.523 -8.234 1 98.62 121 ALA B CA 1
ATOM 2050 C C . ALA B 1 121 ? 8.328 -1.386 -7.367 1 98.62 121 ALA B C 1
ATOM 2052 O O . ALA B 1 121 ? 8.57 -0.211 -7.66 1 98.62 121 ALA B O 1
ATOM 2053 N N . VAL B 1 122 ? 7.586 -1.692 -6.293 1 98.56 122 VAL B N 1
ATOM 2054 C CA . VAL B 1 122 ? 7.102 -0.684 -5.355 1 98.56 122 VAL B CA 1
ATOM 2055 C C . VAL B 1 122 ? 8.281 0.079 -4.762 1 98.56 122 VAL B C 1
ATOM 2057 O O . VAL B 1 122 ? 8.172 1.271 -4.461 1 98.56 122 VAL B O 1
ATOM 2060 N N . TYR B 1 123 ? 9.406 -0.594 -4.711 1 98.44 123 TYR B N 1
ATOM 2061 C CA . TYR B 1 123 ? 10.586 -0.065 -4.039 1 98.44 123 TYR B CA 1
ATOM 2062 C C . TYR B 1 123 ? 11.688 0.262 -5.047 1 98.44 123 TYR B C 1
ATOM 2064 O O . TYR B 1 123 ? 12.875 0.172 -4.73 1 98.44 123 TYR B O 1
ATOM 2072 N N . SER B 1 124 ? 11.32 0.577 -6.254 1 97.88 124 SER B N 1
ATOM 2073 C CA . SER B 1 124 ? 12.273 0.797 -7.332 1 97.88 124 SER B CA 1
ATOM 2074 C C . SER B 1 124 ? 13.203 1.964 -7.016 1 97.88 124 SER B C 1
ATOM 2076 O O . SER B 1 124 ? 14.273 2.098 -7.621 1 97.88 124 SER B O 1
ATOM 2078 N N . ASP B 1 125 ? 12.836 2.801 -6.082 1 95.44 125 ASP B N 1
ATOM 2079 C CA . ASP B 1 125 ? 13.664 3.941 -5.715 1 95.44 125 ASP B CA 1
ATOM 2080 C C . ASP B 1 125 ? 14.641 3.576 -4.594 1 95.44 125 ASP B C 1
ATOM 2082 O O . ASP B 1 125 ? 15.469 4.391 -4.199 1 95.44 125 ASP B O 1
ATOM 2086 N N . HIS B 1 126 ? 14.508 2.479 -4.027 1 97.62 126 HIS B N 1
ATOM 2087 C CA . HIS B 1 126 ? 15.391 2.055 -2.945 1 97.62 126 HIS B CA 1
ATOM 2088 C C . HIS B 1 126 ? 16.781 1.708 -3.471 1 97.62 126 HIS B C 1
ATOM 2090 O O . HIS B 1 126 ? 16.906 1.105 -4.539 1 97.62 126 HIS B O 1
ATOM 2096 N N . PRO B 1 127 ? 17.844 1.959 -2.742 1 97.56 127 PRO B N 1
ATOM 2097 C CA . PRO B 1 127 ? 19.219 1.719 -3.209 1 97.56 127 PRO B CA 1
ATOM 2098 C C . PRO B 1 127 ? 19.516 0.237 -3.426 1 97.56 127 PRO B C 1
ATOM 2100 O O . PRO B 1 127 ? 20.359 -0.111 -4.258 1 97.56 127 PRO B O 1
ATOM 2103 N N . ASP B 1 128 ? 18.859 -0.593 -2.723 1 97.69 128 ASP B N 1
ATOM 2104 C CA . ASP B 1 128 ? 19.141 -2.023 -2.805 1 97.69 128 ASP B CA 1
ATOM 2105 C C . ASP B 1 128 ? 18.297 -2.684 -3.9 1 97.69 128 ASP B C 1
ATOM 2107 O O . ASP B 1 128 ? 18.391 -3.895 -4.113 1 97.69 128 ASP B O 1
ATOM 2111 N N . TYR B 1 129 ? 17.422 -1.855 -4.531 1 98.44 129 TYR B N 1
ATOM 2112 C CA . TYR B 1 129 ? 16.656 -2.381 -5.668 1 98.44 129 TYR B CA 1
ATOM 2113 C C . TYR B 1 129 ? 17.594 -2.713 -6.828 1 98.44 129 TYR B C 1
ATOM 2115 O O . TYR B 1 129 ? 18.484 -1.927 -7.168 1 98.44 129 TYR B O 1
ATOM 2123 N N . ARG B 1 130 ? 17.312 -3.857 -7.516 1 98.06 130 ARG B N 1
ATOM 2124 C CA . ARG B 1 130 ? 18.172 -4.281 -8.617 1 98.06 130 ARG B CA 1
ATOM 2125 C C . ARG B 1 130 ? 17.484 -4.105 -9.961 1 98.06 130 ARG B C 1
ATOM 2127 O O . ARG B 1 130 ? 16.297 -4.414 -10.094 1 98.06 130 ARG B O 1
ATOM 2134 N N . LYS B 1 131 ? 18.219 -3.752 -10.922 1 95.88 131 LYS B N 1
ATOM 2135 C CA . LYS B 1 131 ? 17.703 -3.496 -12.266 1 95.88 131 LYS B CA 1
ATOM 2136 C C . LYS B 1 131 ? 17.109 -4.766 -12.875 1 95.88 131 LYS B C 1
ATOM 2138 O O . LYS B 1 131 ? 16.172 -4.699 -13.672 1 95.88 131 LYS B O 1
ATOM 2143 N N . GLU B 1 132 ? 17.609 -5.855 -12.461 1 95.94 132 GLU B N 1
ATOM 2144 C CA . GLU B 1 132 ? 17.156 -7.145 -12.977 1 95.94 132 GLU B CA 1
ATOM 2145 C C . GLU B 1 132 ? 15.695 -7.395 -12.625 1 95.94 132 GLU B C 1
ATOM 2147 O O . GLU B 1 132 ? 15.039 -8.242 -13.234 1 95.94 132 GLU B O 1
ATOM 2152 N N . TRP B 1 133 ? 15.242 -6.641 -11.617 1 96.94 133 TRP B N 1
ATOM 2153 C CA . TRP B 1 133 ? 13.867 -6.863 -11.18 1 96.94 133 TRP B CA 1
ATOM 2154 C C . TRP B 1 133 ? 12.906 -5.945 -11.922 1 96.94 133 TRP B C 1
ATOM 2156 O O . TRP B 1 133 ? 11.695 -5.961 -11.672 1 96.94 133 TRP B O 1
ATOM 2166 N N . GLN B 1 134 ? 13.406 -5.129 -12.836 1 94.88 134 GLN B N 1
ATOM 2167 C CA . GLN B 1 134 ? 12.547 -4.188 -13.555 1 94.88 134 GLN B CA 1
ATOM 2168 C C . GLN B 1 134 ? 11.664 -4.91 -14.562 1 94.88 134 GLN B C 1
ATOM 2170 O O . GLN B 1 134 ? 12.148 -5.734 -15.344 1 94.88 134 GLN B O 1
ATOM 2175 N N . ILE B 1 135 ? 10.375 -4.719 -14.453 1 88.06 135 ILE B N 1
ATOM 2176 C CA . ILE B 1 135 ? 9.414 -5.348 -15.352 1 88.06 135 ILE B CA 1
ATOM 2177 C C . ILE B 1 135 ? 8.789 -4.297 -16.266 1 88.06 135 ILE B C 1
ATOM 2179 O O . ILE B 1 135 ? 8.648 -3.135 -15.875 1 88.06 135 ILE B O 1
#

Organism: Rhodococcus erythropolis (NCBI:txid1833)

Radius of gyration: 20.1 Å; Cα contacts (8 Å, |Δi|>4): 425; chains: 2; bounding box: 38×62×47 Å

Solvent-accessible surface area (backbone atoms only — not comparable to full-atom values): 14213 Å² total; per-residue (Å²): 135,53,70,66,55,54,52,44,52,54,50,44,51,51,52,46,50,40,27,47,46,42,27,56,96,37,73,65,47,18,51,43,38,53,78,80,33,35,31,27,13,58,44,87,60,88,83,64,60,59,46,67,51,30,34,27,87,74,66,80,51,57,8,25,49,74,50,43,30,57,39,54,22,67,61,17,34,48,44,47,47,32,42,42,51,16,51,52,46,35,52,50,43,40,52,52,51,45,51,55,28,53,75,72,72,40,84,72,63,63,56,52,57,49,39,54,26,26,58,46,48,43,42,61,84,42,88,86,49,56,75,88,43,64,126,133,52,71,67,56,53,51,45,52,54,51,43,51,50,52,46,50,40,26,49,47,42,28,58,94,37,72,64,46,18,51,42,39,56,76,82,33,35,30,28,15,59,46,88,60,88,81,66,59,58,46,67,51,30,34,27,88,75,65,80,51,56,8,24,48,75,48,42,28,56,39,52,22,66,61,16,36,47,44,47,47,32,41,44,52,16,52,51,46,35,53,50,45,40,52,51,50,46,51,55,29,54,75,69,71,40,84,70,62,62,57,52,57,49,38,55,25,26,57,46,46,43,43,62,83,41,88,86,51,57,76,88,42,66,125

pLDDT: mean 91.77, std 10.49, range [51.47, 98.88]

Sequence (270 aa):
MSDVTAFLRARLDDDEKIANTAIGRQPEYAEWAYDGDEVFAPRLGERGDRWNVTCDSEGLRPAVEEKDGPHIAHHDPARALRDVAAKCGVVREMEAARTNLEERGINVPFFITWTLWHLAAVYSDHPDYRKEWQIMSDVTAFLRARLDDDEKIANTAIGRQPEYAEWAYDGDEVFAPRLGERGDRWNVTCDSEGLRPAVEEKDGPHIAHHDPARALRDVAAKCGVVREMEAARTNLEERGINVPFFITWTLWHLAAVYSDHPDYRKEWQI

Foldseek 3Di:
DDPLLVVLVVVLVVLLVVLCVLCDPPVQQQAWDFDQQFIWRARPDDVRDIGTPFDDPVPPGRSDDPVCRVVDNVCGSVVSNVVSVVVVVLSVVLVVQVVVCVVVVHDDDCVSLLSSLVSLVVCCVPPSRDPVSPD/DDPLLVVLVVVLVVLLVVLCVLCDPPVQQQAWDFDQQFIWRARPDDVRDIGTPFDDPVPPGRSDDPVCRVVDNVCGSVVSNVVSVVVVVLSVVLVVQVVVCVVVVHDDDCVSLLSSLVSLVVCCVPPSRDPVSPD

InterPro domains:
  IPR046193 Protein of unknown function DUF6221 [PF19730] (1-134)